Protein AF-A0A6A6LHP1-F1 (afdb_monomer_lite)

pLDDT: mean 74.89, std 12.39, range [42.84, 93.75]

Structure (mmCIF, N/CA/C/O backbone):
data_AF-A0A6A6LHP1-F1
#
_entry.id   AF-A0A6A6LHP1-F1
#
loop_
_atom_site.group_PDB
_atom_site.id
_atom_site.type_symbol
_atom_site.label_atom_id
_atom_site.label_alt_id
_atom_site.label_comp_id
_atom_site.label_asym_id
_atom_site.label_entity_id
_atom_site.label_seq_id
_atom_site.pdbx_PDB_ins_code
_atom_site.Cartn_x
_atom_site.Cartn_y
_atom_site.Cartn_z
_atom_site.occupancy
_atom_site.B_iso_or_equiv
_atom_site.auth_seq_id
_atom_site.auth_comp_id
_atom_site.auth_asym_id
_atom_site.auth_atom_id
_atom_site.pdbx_PDB_model_num
ATOM 1 N N . MET A 1 1 ? 12.027 -11.773 -17.822 1.00 55.47 1 MET A N 1
ATOM 2 C CA . MET A 1 1 ? 12.102 -13.147 -17.285 1.00 55.47 1 MET A CA 1
ATOM 3 C C . MET A 1 1 ? 10.756 -13.842 -17.376 1.00 55.47 1 MET A C 1
ATOM 5 O O . MET A 1 1 ? 10.732 -14.960 -17.857 1.00 55.47 1 MET A O 1
ATOM 9 N N . HIS A 1 2 ? 9.660 -13.185 -16.999 1.00 53.97 2 HIS A N 1
ATOM 10 C CA . HIS A 1 2 ? 8.313 -13.756 -17.100 1.00 53.97 2 HIS A CA 1
ATOM 11 C C . HIS A 1 2 ? 7.775 -13.706 -18.535 1.00 53.97 2 HIS A C 1
ATOM 13 O O . HIS A 1 2 ? 8.022 -12.725 -19.242 1.00 53.97 2 HIS A O 1
ATOM 19 N N . ASP A 1 3 ? 7.129 -14.795 -18.954 1.00 60.31 3 ASP A N 1
ATOM 20 C CA . ASP A 1 3 ? 6.279 -14.948 -20.145 1.00 60.31 3 ASP A CA 1
ATOM 21 C C . ASP A 1 3 ? 6.818 -14.408 -21.475 1.00 60.31 3 ASP A C 1
ATOM 23 O O . ASP A 1 3 ? 6.059 -14.124 -22.400 1.00 60.31 3 ASP A O 1
ATOM 27 N N . ARG A 1 4 ? 8.144 -14.286 -21.626 1.00 64.44 4 ARG A N 1
ATOM 28 C CA . ARG A 1 4 ? 8.739 -13.946 -22.921 1.00 64.44 4 ARG A CA 1
ATOM 29 C C . ARG A 1 4 ? 8.687 -15.182 -23.819 1.00 64.44 4 ARG A C 1
ATOM 31 O O . ARG A 1 4 ? 9.423 -16.134 -23.546 1.00 64.44 4 ARG A O 1
ATOM 38 N N . PRO A 1 5 ? 7.886 -15.184 -24.904 1.00 72.31 5 PRO A N 1
ATOM 39 C CA . PRO A 1 5 ? 7.942 -16.272 -25.865 1.00 72.31 5 PRO A CA 1
ATOM 40 C C . PRO A 1 5 ? 9.361 -16.346 -26.424 1.00 72.31 5 PRO A C 1
ATOM 42 O O . PRO A 1 5 ? 9.956 -15.317 -26.762 1.00 72.31 5 PRO A O 1
ATOM 45 N N . ARG A 1 6 ? 9.914 -17.560 -26.510 1.00 70.88 6 ARG A N 1
ATOM 46 C CA . ARG A 1 6 ? 11.226 -17.784 -27.124 1.00 70.88 6 ARG A CA 1
ATOM 47 C C . ARG A 1 6 ? 11.143 -17.381 -28.599 1.00 70.88 6 ARG A C 1
ATOM 49 O O . ARG A 1 6 ? 10.595 -18.113 -29.414 1.00 70.88 6 ARG A O 1
ATOM 56 N N . LYS A 1 7 ? 11.648 -16.189 -28.921 1.00 70.44 7 LYS A N 1
ATOM 57 C CA . LYS A 1 7 ? 11.780 -15.658 -30.283 1.00 70.44 7 LYS A CA 1
ATOM 58 C C . LYS A 1 7 ? 13.259 -15.639 -30.655 1.00 70.44 7 LYS A C 1
ATOM 60 O O . LYS A 1 7 ? 14.088 -15.311 -29.808 1.00 70.44 7 LYS A O 1
ATOM 65 N N . ALA A 1 8 ? 13.576 -15.985 -31.904 1.00 72.19 8 ALA A N 1
ATOM 66 C CA . ALA A 1 8 ? 14.932 -15.848 -32.425 1.00 72.19 8 ALA A CA 1
ATOM 67 C C . ALA A 1 8 ? 15.364 -14.369 -32.336 1.00 72.19 8 ALA A C 1
ATOM 69 O O . ALA A 1 8 ? 14.563 -13.497 -32.699 1.00 72.19 8 ALA A O 1
ATOM 70 N N . PRO A 1 9 ? 16.573 -14.068 -31.835 1.00 61.44 9 PRO A N 1
ATOM 71 C CA . PRO A 1 9 ? 17.040 -12.694 -31.741 1.00 61.44 9 PRO A CA 1
ATOM 72 C C . PRO A 1 9 ? 17.119 -12.051 -33.127 1.00 61.44 9 PRO A C 1
ATOM 74 O O . PRO A 1 9 ? 17.645 -12.640 -34.072 1.00 61.44 9 PRO A O 1
ATOM 77 N N . LYS A 1 10 ? 16.590 -10.834 -33.266 1.00 72.75 10 LYS A N 1
ATOM 78 C CA . LYS A 1 10 ? 16.831 -10.015 -34.456 1.00 72.75 10 LYS A CA 1
ATOM 79 C C . LYS A 1 10 ? 18.186 -9.329 -34.277 1.00 72.75 10 LYS A C 1
ATOM 81 O O . LYS A 1 10 ? 18.388 -8.664 -33.265 1.00 72.75 10 LYS A O 1
ATOM 86 N N . LEU A 1 11 ? 19.072 -9.427 -35.270 1.00 66.75 11 LEU A N 1
ATOM 87 C CA . LEU A 1 11 ? 20.433 -8.852 -35.246 1.00 66.75 11 LEU A CA 1
ATOM 88 C C . LEU A 1 11 ? 20.479 -7.365 -34.822 1.00 66.75 11 LEU A C 1
ATOM 90 O O . LEU A 1 11 ? 21.419 -6.938 -34.157 1.00 66.75 11 LEU A O 1
ATOM 94 N N . GLY A 1 12 ? 19.453 -6.575 -35.160 1.00 67.81 12 GLY A N 1
ATOM 95 C CA . GLY A 1 12 ? 19.358 -5.165 -34.757 1.00 67.81 12 GLY A CA 1
ATOM 96 C C . GLY A 1 12 ? 19.029 -4.937 -33.274 1.00 67.81 12 GLY A C 1
ATOM 97 O O . GLY A 1 12 ? 19.524 -3.980 -32.679 1.00 67.81 12 GLY A O 1
ATOM 98 N N . ASP A 1 13 ? 18.246 -5.825 -32.655 1.00 65.75 13 ASP A N 1
ATOM 99 C CA . ASP A 1 13 ? 17.841 -5.705 -31.246 1.00 65.75 13 ASP A CA 1
ATOM 100 C C . ASP A 1 13 ? 19.000 -6.079 -30.303 1.00 65.75 13 ASP A C 1
ATOM 102 O O . ASP A 1 13 ? 19.166 -5.483 -29.236 1.00 65.75 13 ASP A O 1
ATOM 106 N N . GLU A 1 14 ? 19.848 -7.026 -30.719 1.00 71.75 14 GLU A N 1
ATOM 107 C CA . GLU A 1 14 ? 21.055 -7.417 -29.981 1.00 71.75 14 GLU A CA 1
ATOM 108 C C . GLU A 1 14 ? 22.098 -6.298 -29.956 1.00 71.75 14 GLU A C 1
ATOM 110 O O . GLU A 1 14 ? 22.637 -5.985 -28.893 1.00 71.75 14 GLU A O 1
ATOM 115 N N . ALA A 1 15 ? 22.331 -5.638 -31.094 1.00 77.75 15 ALA A N 1
ATOM 116 C CA . ALA A 1 15 ? 23.257 -4.512 -31.186 1.00 77.75 15 ALA A CA 1
ATOM 117 C C . ALA A 1 15 ? 22.803 -3.318 -30.325 1.00 77.75 15 ALA A C 1
ATOM 119 O O . ALA A 1 15 ? 23.606 -2.730 -29.597 1.00 77.75 15 ALA A O 1
ATOM 120 N N . ALA A 1 16 ? 21.504 -2.994 -30.339 1.00 75.50 16 ALA A N 1
ATOM 121 C CA . ALA A 1 16 ? 20.939 -1.937 -29.500 1.00 75.50 16 ALA A CA 1
ATOM 122 C C . ALA A 1 16 ? 21.026 -2.274 -27.998 1.00 75.50 16 ALA A C 1
ATOM 124 O O . ALA A 1 16 ? 21.381 -1.417 -27.182 1.00 75.50 16 ALA A O 1
ATOM 125 N N . SER A 1 17 ? 20.757 -3.530 -27.621 1.00 72.88 17 SER A N 1
ATOM 126 C CA . SER A 1 17 ? 20.886 -3.994 -26.235 1.00 72.88 17 SER A CA 1
ATOM 127 C C . SER A 1 17 ? 22.344 -4.003 -25.759 1.00 72.88 17 SER A C 1
ATOM 129 O O . SER A 1 17 ? 22.614 -3.638 -24.613 1.00 72.88 17 SER A O 1
ATOM 131 N N . ALA A 1 18 ? 23.290 -4.378 -26.624 1.00 81.56 18 ALA A N 1
ATOM 132 C CA . ALA A 1 18 ? 24.719 -4.368 -26.323 1.00 81.56 18 ALA A CA 1
ATOM 133 C C . ALA A 1 18 ? 25.244 -2.939 -26.109 1.00 81.56 18 ALA A C 1
ATOM 135 O O . ALA A 1 18 ? 25.864 -2.667 -25.080 1.00 81.56 18 ALA A O 1
ATOM 136 N N . ALA A 1 19 ? 24.900 -2.006 -27.004 1.00 82.50 19 ALA A N 1
ATOM 137 C CA . ALA A 1 19 ? 25.270 -0.596 -26.876 1.00 82.50 19 ALA A CA 1
ATOM 138 C C . ALA A 1 19 ? 24.683 0.048 -25.606 1.00 82.50 19 ALA A C 1
ATOM 140 O O . ALA A 1 19 ? 25.327 0.868 -24.946 1.00 82.50 19 ALA A O 1
ATOM 141 N N . LYS A 1 20 ? 23.461 -0.340 -25.218 1.00 76.81 20 LYS A N 1
ATOM 142 C CA . LYS A 1 20 ? 22.854 0.088 -23.952 1.00 76.81 20 LYS A CA 1
ATOM 143 C C . LYS A 1 20 ? 23.606 -0.476 -22.740 1.00 76.81 20 LYS A C 1
ATOM 145 O O . LYS A 1 20 ? 23.892 0.270 -21.805 1.00 76.81 20 LYS A O 1
ATOM 150 N N . ALA A 1 21 ? 23.933 -1.768 -22.748 1.00 80.62 21 ALA A N 1
ATOM 151 C CA . ALA A 1 21 ? 24.658 -2.416 -21.655 1.00 80.62 21 ALA A CA 1
ATOM 152 C C . ALA A 1 21 ? 26.066 -1.830 -21.459 1.00 80.62 21 ALA A C 1
ATOM 154 O O . ALA A 1 21 ? 26.524 -1.692 -20.325 1.00 80.62 21 ALA A O 1
ATOM 155 N N . GLU A 1 22 ? 26.734 -1.452 -22.548 1.00 85.56 22 GLU A N 1
ATOM 156 C CA . GLU A 1 22 ? 28.044 -0.802 -22.522 1.00 85.56 22 GLU A CA 1
ATOM 157 C C . GLU A 1 22 ? 27.984 0.584 -21.868 1.00 85.56 22 GLU A C 1
ATOM 159 O O . GLU A 1 22 ? 28.733 0.857 -20.927 1.00 85.56 22 GLU A O 1
ATOM 164 N N . LYS A 1 23 ? 27.015 1.420 -22.267 1.00 82.62 23 LYS A N 1
ATOM 165 C CA . LYS A 1 23 ? 26.768 2.721 -21.622 1.00 82.62 23 LYS A CA 1
ATOM 166 C C . LYS A 1 23 ? 26.462 2.578 -20.131 1.00 82.62 23 LYS A C 1
ATOM 168 O O . LYS A 1 23 ? 26.931 3.381 -19.329 1.00 82.62 23 LYS A O 1
ATOM 173 N N . LEU A 1 24 ? 25.702 1.550 -19.746 1.00 79.88 24 LEU A N 1
ATOM 174 C CA . LEU A 1 24 ? 25.363 1.309 -18.345 1.00 79.88 24 LEU A CA 1
ATOM 175 C C . LEU A 1 24 ? 26.599 0.919 -17.523 1.00 79.88 24 LEU A C 1
ATOM 177 O O . LEU A 1 24 ? 26.830 1.488 -16.456 1.00 79.88 24 LEU A O 1
ATOM 181 N N . ARG A 1 25 ? 27.430 0.011 -18.054 1.00 85.56 25 ARG A N 1
ATOM 182 C CA . ARG A 1 25 ? 28.685 -0.419 -17.417 1.00 85.56 25 ARG A CA 1
ATOM 183 C C . ARG A 1 25 ? 29.689 0.716 -17.244 1.00 85.56 25 ARG A C 1
ATOM 185 O O . ARG A 1 25 ? 30.433 0.693 -16.270 1.00 85.56 25 ARG A O 1
ATOM 192 N N . ALA A 1 26 ? 29.700 1.704 -18.138 1.00 85.44 26 ALA A N 1
ATOM 193 C CA . ALA A 1 26 ? 30.581 2.863 -18.012 1.00 85.44 26 ALA A CA 1
ATOM 194 C C . ALA A 1 26 ? 30.219 3.762 -16.811 1.00 85.44 26 ALA A C 1
ATOM 196 O O . ALA A 1 26 ? 31.105 4.332 -16.181 1.00 85.44 26 ALA A O 1
ATOM 197 N N . LEU A 1 27 ? 28.931 3.871 -16.467 1.00 83.62 27 LEU A N 1
ATOM 198 C CA . LEU A 1 27 ? 28.441 4.804 -15.441 1.00 83.62 27 LEU A CA 1
ATOM 199 C C . LEU A 1 27 ? 28.263 4.159 -14.054 1.00 83.62 27 LEU A C 1
ATOM 201 O O . LEU A 1 27 ? 28.382 4.831 -13.028 1.00 83.62 27 LEU A O 1
ATOM 205 N N . GLN A 1 28 ? 27.996 2.851 -14.002 1.00 84.44 28 GLN A N 1
ATOM 206 C CA . GLN A 1 28 ? 27.711 2.110 -12.765 1.00 84.44 28 GLN A CA 1
ATOM 207 C C . GLN A 1 28 ? 28.830 2.172 -11.702 1.00 84.44 28 GLN A C 1
ATOM 209 O O . GLN A 1 28 ? 28.510 2.376 -10.529 1.00 84.44 28 GLN A O 1
ATOM 214 N N . PRO A 1 29 ? 30.128 2.042 -12.053 1.00 88.00 29 PRO A N 1
ATOM 215 C CA . PRO A 1 29 ? 31.215 2.096 -11.074 1.00 88.00 29 PRO A CA 1
ATOM 216 C C . PRO A 1 29 ? 31.292 3.445 -10.356 1.00 88.00 29 PRO A C 1
ATOM 218 O O . PRO A 1 29 ? 31.513 3.498 -9.146 1.00 88.00 29 PRO A O 1
ATOM 221 N N . GLN A 1 30 ? 31.057 4.534 -11.091 1.00 83.69 30 GLN A N 1
ATOM 222 C CA . GLN A 1 30 ? 31.118 5.889 -10.554 1.00 83.69 30 GLN A CA 1
ATOM 223 C C . GLN A 1 30 ? 29.942 6.167 -9.609 1.00 83.69 30 GLN A C 1
ATOM 225 O O . GLN A 1 30 ? 30.137 6.729 -8.534 1.00 83.69 30 GLN A O 1
ATOM 230 N N . LEU A 1 31 ? 28.742 5.676 -9.940 1.00 82.00 31 LEU A N 1
ATOM 231 C CA . LEU A 1 31 ? 27.581 5.718 -9.046 1.00 82.00 31 LEU A CA 1
ATOM 232 C C . LEU A 1 31 ? 27.844 4.963 -7.731 1.00 82.00 31 LEU A C 1
ATOM 234 O O . LEU A 1 31 ? 27.585 5.485 -6.647 1.00 82.00 31 LEU A O 1
ATOM 238 N N . LEU A 1 32 ? 28.367 3.736 -7.823 1.00 83.38 32 LEU A N 1
ATOM 239 C CA . LEU A 1 32 ? 28.646 2.895 -6.656 1.00 83.38 32 LEU A CA 1
ATOM 240 C C . LEU A 1 32 ? 29.710 3.519 -5.748 1.00 83.38 32 LEU A C 1
ATOM 242 O O . LEU A 1 32 ? 29.569 3.482 -4.525 1.00 83.38 32 LEU A O 1
ATOM 246 N N . SER A 1 33 ? 30.743 4.127 -6.337 1.00 85.31 33 SER A N 1
ATOM 247 C CA . SER A 1 33 ? 31.754 4.884 -5.598 1.00 85.31 33 SER A CA 1
ATOM 248 C C . SER A 1 33 ? 31.134 6.088 -4.880 1.00 85.31 33 SER A C 1
ATOM 250 O O . SER A 1 33 ? 31.282 6.207 -3.664 1.00 85.31 33 SER A O 1
ATOM 252 N N . ASN A 1 34 ? 30.349 6.911 -5.584 1.00 84.75 34 ASN A N 1
ATOM 253 C CA . ASN A 1 34 ? 29.677 8.072 -4.994 1.00 84.75 34 ASN A CA 1
ATOM 254 C C . ASN A 1 34 ? 28.768 7.673 -3.823 1.00 84.75 34 ASN A C 1
ATOM 256 O O . ASN A 1 34 ? 28.822 8.296 -2.766 1.00 84.75 34 ASN A O 1
ATOM 260 N N . HIS A 1 35 ? 27.987 6.599 -3.970 1.00 78.31 35 HIS A N 1
ATOM 261 C CA . HIS A 1 35 ? 27.125 6.098 -2.898 1.00 78.31 35 HIS A CA 1
ATOM 262 C C . HIS A 1 35 ? 27.935 5.582 -1.701 1.00 78.31 35 HIS A C 1
ATOM 264 O O . HIS A 1 35 ? 27.604 5.877 -0.554 1.00 78.31 35 HIS A O 1
ATOM 270 N N . ARG A 1 36 ? 29.020 4.834 -1.946 1.00 83.69 36 ARG A N 1
ATOM 271 C CA . ARG A 1 36 ? 29.898 4.309 -0.887 1.00 83.69 36 ARG A CA 1
ATOM 272 C C . ARG A 1 36 ? 30.549 5.422 -0.066 1.00 83.69 36 ARG A C 1
ATOM 274 O O . ARG A 1 36 ? 30.765 5.243 1.128 1.00 83.69 36 ARG A O 1
ATOM 281 N N . HIS A 1 37 ? 30.839 6.552 -0.700 1.00 86.50 37 HIS A N 1
ATOM 282 C CA . HIS A 1 37 ? 31.445 7.717 -0.061 1.00 86.50 37 HIS A CA 1
ATOM 283 C C . HIS A 1 37 ? 30.428 8.797 0.339 1.00 86.50 37 HIS A C 1
ATOM 285 O O . HIS A 1 37 ? 30.835 9.848 0.824 1.00 86.50 37 HIS A O 1
ATOM 291 N N . ILE A 1 38 ? 29.121 8.536 0.184 1.00 82.06 38 ILE A N 1
ATOM 292 C CA . ILE A 1 38 ? 28.033 9.455 0.566 1.00 82.06 38 ILE A CA 1
ATOM 293 C C . ILE A 1 38 ? 28.198 10.828 -0.129 1.00 82.06 38 ILE A C 1
ATOM 295 O O . ILE A 1 38 ? 27.979 11.892 0.448 1.00 82.06 38 ILE A O 1
ATOM 299 N N . ILE A 1 39 ? 28.620 10.813 -1.397 1.00 81.56 39 ILE A N 1
ATOM 300 C CA . ILE A 1 39 ? 28.858 12.013 -2.205 1.00 81.56 39 ILE A CA 1
ATOM 301 C C . ILE A 1 39 ? 27.575 12.353 -2.965 1.00 81.56 39 ILE A C 1
ATOM 303 O O . ILE A 1 39 ? 27.239 11.713 -3.962 1.00 81.56 39 ILE A O 1
ATOM 307 N N . TYR A 1 40 ? 26.873 13.388 -2.501 1.00 79.44 40 TYR A N 1
ATOM 308 C CA . TYR A 1 40 ? 25.626 13.890 -3.092 1.00 79.44 40 TYR A CA 1
ATOM 309 C C . TYR A 1 40 ? 25.791 15.307 -3.662 1.00 79.44 40 TYR A C 1
ATOM 311 O O . TYR A 1 40 ? 25.032 16.217 -3.331 1.00 79.44 40 TYR A O 1
ATOM 319 N N . THR A 1 41 ? 26.811 15.515 -4.497 1.00 85.75 41 THR A N 1
ATOM 320 C CA . THR A 1 41 ? 26.991 16.777 -5.233 1.00 85.75 41 THR A CA 1
ATOM 321 C C . THR A 1 41 ? 26.077 16.838 -6.460 1.00 85.75 41 THR A C 1
ATOM 323 O O . THR A 1 41 ? 25.487 15.832 -6.866 1.00 85.75 41 THR A O 1
ATOM 326 N N . LYS A 1 42 ? 25.963 18.017 -7.080 1.00 77.69 42 LYS A N 1
ATOM 327 C CA . LYS A 1 42 ? 25.140 18.219 -8.282 1.00 77.69 42 LYS A CA 1
ATOM 328 C C . LYS A 1 42 ? 25.537 17.257 -9.410 1.00 77.69 42 LYS A C 1
ATOM 330 O O . LYS A 1 42 ? 24.673 16.674 -10.056 1.00 77.69 42 LYS A O 1
ATOM 335 N N . GLU A 1 43 ? 26.832 17.012 -9.571 1.00 81.06 43 GLU A N 1
ATOM 336 C CA . GLU A 1 43 ? 27.402 16.117 -10.580 1.00 81.06 43 GLU A CA 1
ATOM 337 C C . GLU A 1 43 ? 27.069 14.644 -10.291 1.00 81.06 43 GLU A C 1
ATOM 339 O O . GLU A 1 43 ? 26.796 13.872 -11.210 1.00 81.06 43 GLU A O 1
ATOM 344 N N . ALA A 1 44 ? 27.042 14.244 -9.012 1.00 75.94 44 ALA A N 1
ATOM 345 C CA . ALA A 1 44 ? 26.657 12.893 -8.599 1.00 75.94 44 ALA A CA 1
ATOM 346 C C . ALA A 1 44 ? 25.158 12.624 -8.829 1.00 75.94 44 ALA A C 1
ATOM 348 O O . ALA A 1 44 ? 24.768 11.525 -9.243 1.00 75.94 44 ALA A O 1
ATOM 349 N N . VAL A 1 45 ? 24.318 13.640 -8.614 1.00 72.56 45 VAL A N 1
ATOM 350 C CA . VAL A 1 45 ? 22.884 13.584 -8.928 1.00 72.56 45 VAL A CA 1
ATOM 351 C C . VAL A 1 45 ? 22.665 13.535 -10.443 1.00 72.56 45 VAL A C 1
ATOM 353 O O . VAL A 1 45 ? 21.910 12.685 -10.905 1.00 72.56 45 VAL A O 1
ATOM 356 N N . GLU A 1 46 ? 23.375 14.348 -11.231 1.00 75.12 46 GLU A N 1
ATOM 357 C CA . GLU A 1 46 ? 23.308 14.323 -12.704 1.00 75.12 46 GLU A CA 1
ATOM 358 C C . GLU A 1 46 ? 23.801 12.998 -13.314 1.00 75.12 46 GLU A C 1
ATOM 360 O O . GLU A 1 46 ? 23.279 12.525 -14.324 1.00 75.12 46 GLU A O 1
ATOM 365 N N . LEU A 1 47 ? 24.801 12.352 -12.706 1.00 75.25 47 LEU A N 1
ATOM 366 C CA . LEU A 1 47 ? 25.218 10.998 -13.086 1.00 75.25 47 LEU A CA 1
ATOM 367 C C . LEU A 1 47 ? 24.109 9.975 -12.832 1.00 75.25 47 LEU A C 1
ATOM 369 O O . LEU A 1 47 ? 23.863 9.104 -13.669 1.00 75.25 47 LEU A O 1
ATOM 373 N N . SER A 1 48 ? 23.418 10.106 -11.699 1.00 68.94 48 SER A N 1
ATOM 374 C CA . SER A 1 48 ? 22.273 9.261 -11.365 1.00 68.94 48 SER A CA 1
ATOM 375 C C . SER A 1 48 ? 21.141 9.469 -12.374 1.00 68.94 48 SER A C 1
ATOM 377 O O . SER A 1 48 ? 20.619 8.488 -12.892 1.00 68.94 48 SER A O 1
ATOM 379 N N . THR A 1 49 ? 20.813 10.712 -12.747 1.00 66.00 49 THR A N 1
ATOM 380 C CA . THR A 1 49 ? 19.777 10.993 -13.760 1.00 66.00 49 THR A CA 1
ATOM 381 C C . THR A 1 49 ? 20.143 10.456 -15.142 1.00 66.00 49 THR A C 1
ATOM 383 O O . THR A 1 49 ? 19.301 9.833 -15.779 1.00 66.00 49 THR A O 1
ATOM 386 N N . LYS A 1 50 ? 21.402 10.576 -15.580 1.00 72.88 50 LYS A N 1
ATOM 387 C CA . LYS A 1 50 ? 21.866 9.981 -16.851 1.00 72.88 50 LYS A CA 1
ATOM 388 C C . LYS A 1 50 ? 21.737 8.454 -16.864 1.00 72.88 50 LYS A C 1
ATOM 390 O O . LYS A 1 50 ? 21.349 7.869 -17.873 1.00 72.88 50 LYS A O 1
ATOM 395 N N . LEU A 1 51 ? 22.035 7.793 -15.744 1.00 69.19 51 LEU A N 1
ATOM 396 C CA . LEU A 1 51 ? 21.898 6.338 -15.610 1.00 69.19 51 LEU A CA 1
ATOM 397 C C . LEU A 1 51 ? 20.419 5.910 -15.641 1.00 69.19 51 LEU A C 1
ATOM 399 O O . LEU A 1 51 ? 20.076 4.898 -16.259 1.00 69.19 51 LEU A O 1
ATOM 403 N N . LEU A 1 52 ? 19.544 6.719 -15.039 1.00 62.72 52 LEU A N 1
ATOM 404 C CA . LEU A 1 52 ? 18.089 6.556 -15.072 1.00 62.72 52 LEU A CA 1
ATOM 405 C C . LEU A 1 52 ? 17.505 6.768 -16.480 1.00 62.72 52 LEU A C 1
ATOM 407 O O . LEU A 1 52 ? 16.607 6.038 -16.876 1.00 62.72 52 LEU A O 1
ATOM 411 N N . GLU A 1 53 ? 18.032 7.702 -17.272 1.00 64.00 53 GLU A N 1
ATOM 412 C CA . GLU A 1 53 ? 17.595 7.933 -18.660 1.00 64.00 53 GLU A CA 1
ATOM 413 C C . GLU A 1 53 ? 17.958 6.772 -19.599 1.00 64.00 53 GLU A C 1
ATOM 415 O O . GLU A 1 53 ? 17.166 6.391 -20.462 1.00 64.00 53 GLU A O 1
ATOM 420 N N . ILE A 1 54 ? 19.141 6.173 -19.414 1.00 66.94 54 ILE A N 1
ATOM 421 C CA . ILE A 1 54 ? 19.607 5.020 -20.204 1.00 66.94 54 ILE A CA 1
ATOM 422 C C . ILE A 1 54 ? 18.764 3.774 -19.894 1.00 66.94 54 ILE A C 1
ATOM 424 O O . ILE A 1 54 ? 18.473 2.964 -20.781 1.00 66.94 54 ILE A O 1
ATOM 428 N N . ASN A 1 55 ? 18.320 3.621 -18.646 1.00 58.91 55 ASN A N 1
ATOM 429 C CA . ASN A 1 55 ? 17.352 2.606 -18.262 1.00 58.91 55 ASN A CA 1
ATOM 430 C C . ASN A 1 55 ? 15.930 3.163 -18.327 1.00 58.91 55 ASN A C 1
ATOM 432 O O . ASN A 1 55 ? 15.376 3.569 -17.320 1.00 58.91 55 ASN A O 1
ATOM 436 N N . HIS A 1 56 ? 15.282 3.074 -19.494 1.00 50.75 56 HIS A N 1
ATOM 437 C CA . HIS A 1 56 ? 13.863 3.441 -19.665 1.00 50.75 56 HIS A CA 1
ATOM 438 C C . HIS A 1 56 ? 12.894 2.825 -18.625 1.00 50.75 56 HIS A C 1
ATOM 440 O O . HIS A 1 56 ? 11.812 3.379 -18.415 1.00 50.75 56 HIS A O 1
ATOM 446 N N . GLU A 1 57 ? 13.305 1.751 -17.937 1.00 42.84 57 GLU A N 1
ATOM 447 C CA . GLU A 1 57 ? 12.657 1.164 -16.749 1.00 42.84 57 GLU A CA 1
ATOM 448 C C . GLU A 1 57 ? 12.588 2.120 -15.539 1.00 42.84 57 GLU A C 1
ATOM 450 O O . GLU A 1 57 ? 11.938 1.806 -14.549 1.00 42.84 57 GLU A O 1
ATOM 455 N N . PHE A 1 58 ? 13.238 3.283 -15.614 1.00 46.97 58 PHE A N 1
ATOM 456 C CA . PHE A 1 58 ? 13.374 4.295 -14.565 1.00 46.97 58 PHE A CA 1
ATOM 457 C C . PHE A 1 58 ? 13.006 5.712 -15.052 1.00 46.97 58 PHE A C 1
ATOM 459 O O . PHE A 1 58 ? 13.471 6.730 -14.541 1.00 46.97 58 PHE A O 1
ATOM 466 N N . THR A 1 59 ? 12.106 5.767 -16.033 1.00 50.00 59 THR A N 1
ATOM 467 C CA . THR A 1 59 ? 11.262 6.930 -16.360 1.00 50.00 59 THR A CA 1
ATOM 468 C C . THR A 1 59 ? 10.486 7.421 -15.113 1.00 50.00 59 THR A C 1
ATOM 470 O O . THR A 1 59 ? 10.565 6.751 -14.077 1.00 50.00 59 THR A O 1
ATOM 473 N N . PRO A 1 60 ? 9.741 8.563 -15.136 1.00 59.78 60 PRO A N 1
ATOM 474 C CA . PRO A 1 60 ? 8.928 8.988 -13.987 1.00 59.78 60 PRO A CA 1
ATOM 475 C C . PRO A 1 60 ? 8.244 7.782 -13.363 1.00 59.78 60 PRO A C 1
ATOM 477 O O . PRO A 1 60 ? 7.757 6.946 -14.111 1.00 59.78 60 PRO A O 1
ATOM 480 N N . LEU A 1 61 ? 8.262 7.642 -12.038 1.00 59.41 61 LEU A N 1
ATOM 481 C CA . LEU A 1 61 ? 7.973 6.376 -11.345 1.00 59.41 61 LEU A CA 1
ATOM 482 C C . LEU A 1 61 ? 6.695 5.660 -11.831 1.00 59.41 61 LEU A C 1
ATOM 484 O O . LEU A 1 61 ? 6.598 4.441 -11.787 1.00 59.41 61 LEU A O 1
ATOM 488 N N . GLU A 1 62 ? 5.729 6.420 -12.341 1.00 61.59 62 GLU A N 1
ATOM 489 C CA . GLU A 1 62 ? 4.535 5.930 -13.035 1.00 61.59 62 GLU A CA 1
ATOM 490 C C . GLU A 1 62 ? 4.836 5.117 -14.307 1.00 61.59 62 GLU A C 1
ATOM 492 O O . GLU A 1 62 ? 4.254 4.060 -14.513 1.00 61.59 62 GLU A O 1
ATOM 497 N N . ASN A 1 63 ? 5.745 5.581 -15.160 1.00 60.38 63 ASN A N 1
ATOM 498 C CA . ASN A 1 63 ? 6.202 4.912 -16.375 1.00 60.38 63 ASN A CA 1
ATOM 499 C C . ASN A 1 63 ? 7.089 3.696 -16.068 1.00 60.38 63 ASN A C 1
ATOM 501 O O . ASN A 1 63 ? 6.947 2.671 -16.731 1.00 60.38 63 ASN A O 1
ATOM 505 N N . ALA A 1 64 ? 7.923 3.770 -15.024 1.00 58.81 64 ALA A N 1
ATOM 506 C CA . ALA A 1 64 ? 8.671 2.621 -14.507 1.00 58.81 64 ALA A CA 1
ATOM 507 C C . ALA A 1 64 ? 7.726 1.490 -14.060 1.00 58.81 64 ALA A C 1
ATOM 509 O O . ALA A 1 64 ? 7.885 0.335 -14.452 1.00 58.81 64 ALA A O 1
ATOM 510 N N . LEU A 1 65 ? 6.676 1.839 -13.309 1.00 63.28 65 LEU A N 1
ATOM 511 C CA . LEU A 1 65 ? 5.644 0.901 -12.862 1.00 63.28 65 LEU A CA 1
ATOM 512 C C . LEU A 1 65 ? 4.729 0.417 -13.998 1.00 63.28 65 LEU A C 1
ATOM 514 O O . LEU A 1 65 ? 4.246 -0.708 -13.947 1.00 63.28 65 LEU A O 1
ATOM 518 N N . ARG A 1 66 ? 4.517 1.215 -15.054 1.00 63.62 66 ARG A N 1
ATOM 519 C CA . ARG A 1 66 ? 3.836 0.750 -16.279 1.00 63.62 66 ARG A CA 1
ATOM 520 C C . ARG A 1 66 ? 4.647 -0.302 -17.035 1.00 63.62 66 ARG A C 1
ATOM 522 O O . ARG A 1 66 ? 4.053 -1.152 -17.685 1.00 63.62 66 ARG A O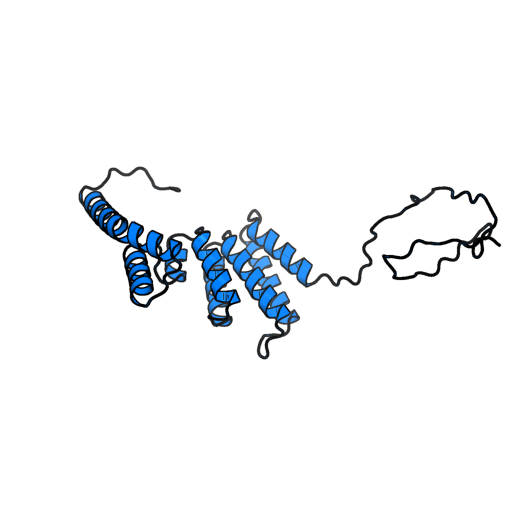 1
ATOM 529 N N . GLN A 1 67 ? 5.976 -0.229 -16.981 1.00 64.00 67 GLN A N 1
ATOM 530 C CA . GLN A 1 67 ? 6.857 -1.202 -17.632 1.00 64.00 67 GLN A CA 1
ATOM 531 C C . GLN A 1 67 ? 7.071 -2.454 -16.774 1.00 64.00 67 GLN A C 1
ATOM 533 O O . GLN A 1 67 ? 7.146 -3.556 -17.311 1.00 64.00 67 GLN A O 1
ATOM 538 N N . ASN A 1 68 ? 7.154 -2.293 -15.450 1.00 69.19 68 ASN A N 1
ATOM 539 C CA . ASN A 1 68 ? 7.261 -3.393 -14.497 1.00 69.19 68 ASN A CA 1
ATOM 540 C C . ASN A 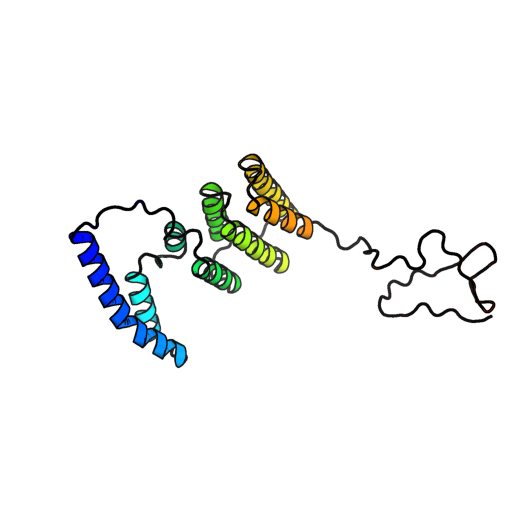1 68 ? 6.409 -3.120 -13.249 1.00 69.19 68 ASN A C 1
ATOM 542 O O . ASN A 1 68 ? 6.865 -2.528 -12.265 1.00 69.19 68 ASN A O 1
ATOM 546 N N . PHE A 1 69 ? 5.169 -3.603 -13.292 1.00 67.81 69 PHE A N 1
ATOM 547 C CA . PHE A 1 69 ? 4.162 -3.407 -12.249 1.00 67.81 69 PHE A CA 1
ATOM 548 C C . PHE A 1 69 ? 4.530 -4.067 -10.909 1.00 67.81 69 PHE A C 1
ATOM 550 O O . PHE A 1 69 ? 4.046 -3.628 -9.864 1.00 67.81 69 PHE A O 1
ATOM 557 N N . SER A 1 70 ? 5.441 -5.047 -10.921 1.00 70.38 70 SER A N 1
ATOM 558 C CA . SER A 1 70 ? 5.918 -5.787 -9.743 1.00 70.38 70 SER A CA 1
ATOM 559 C C . SER A 1 70 ? 7.282 -5.314 -9.224 1.00 70.38 70 SER A C 1
ATOM 561 O O . SER A 1 70 ? 7.908 -5.987 -8.404 1.00 70.38 70 SER A O 1
ATOM 563 N N . SER A 1 71 ? 7.792 -4.168 -9.691 1.00 79.75 71 SER A N 1
ATOM 564 C CA . SER A 1 71 ? 9.102 -3.669 -9.255 1.00 79.75 71 SER A CA 1
ATOM 565 C C . SER A 1 71 ? 9.087 -3.252 -7.782 1.00 79.75 71 SER A C 1
ATOM 567 O O . SER A 1 71 ? 8.642 -2.161 -7.417 1.00 79.75 71 SER A O 1
ATOM 569 N N . TYR A 1 72 ? 9.631 -4.114 -6.921 1.00 77.25 72 TYR A N 1
ATOM 570 C CA . TYR A 1 72 ? 9.695 -3.869 -5.481 1.00 77.25 72 TYR A CA 1
ATOM 571 C C . TYR A 1 72 ? 10.435 -2.568 -5.139 1.00 77.25 72 TYR A C 1
ATOM 573 O O . TYR A 1 72 ? 9.960 -1.774 -4.327 1.00 77.25 72 TYR A O 1
ATOM 581 N N . GLY A 1 73 ? 11.574 -2.313 -5.793 1.00 73.12 73 GLY A N 1
ATOM 582 C CA . GLY A 1 73 ? 12.372 -1.103 -5.575 1.00 73.12 73 GLY A CA 1
ATOM 583 C C . GLY A 1 73 ? 11.616 0.177 -5.941 1.00 73.12 73 GLY A C 1
ATOM 584 O O . GLY A 1 73 ? 11.653 1.147 -5.182 1.00 73.12 73 GLY A O 1
ATOM 585 N N . ALA A 1 74 ? 10.865 0.158 -7.048 1.00 76.12 74 ALA A N 1
ATOM 586 C CA . ALA A 1 74 ? 10.047 1.292 -7.471 1.00 76.12 74 ALA A CA 1
ATOM 587 C C . ALA A 1 74 ? 8.939 1.596 -6.449 1.00 76.12 74 ALA A C 1
ATOM 589 O O . ALA A 1 74 ? 8.792 2.737 -6.005 1.00 76.12 74 ALA A O 1
ATOM 590 N N . TRP A 1 75 ? 8.208 0.572 -6.003 1.00 81.12 75 TRP A N 1
ATOM 591 C CA . TRP A 1 75 ? 7.168 0.725 -4.983 1.00 81.12 75 TRP A CA 1
ATOM 592 C C . TRP A 1 75 ? 7.720 1.154 -3.621 1.00 81.12 75 TRP A C 1
ATOM 594 O O . TRP A 1 75 ? 7.107 1.967 -2.927 1.00 81.12 75 TRP A O 1
ATOM 604 N N . HIS A 1 76 ? 8.891 0.650 -3.231 1.00 79.62 76 HIS A N 1
ATOM 605 C CA . HIS A 1 76 ? 9.550 1.060 -1.995 1.00 79.62 76 HIS A CA 1
ATOM 606 C C . HIS A 1 76 ? 9.965 2.534 -2.041 1.00 79.62 76 HIS A C 1
ATOM 608 O O . HIS A 1 76 ? 9.645 3.296 -1.127 1.00 79.62 76 HIS A O 1
ATOM 614 N N . HIS A 1 77 ? 10.609 2.959 -3.131 1.00 75.06 77 HIS A N 1
ATOM 615 C CA . HIS A 1 77 ? 10.962 4.359 -3.339 1.00 75.06 77 HIS A CA 1
ATOM 616 C C . HIS A 1 77 ? 9.714 5.253 -3.347 1.00 75.06 77 HIS A C 1
ATOM 618 O O . HIS A 1 77 ? 9.718 6.307 -2.717 1.00 75.06 77 HIS A O 1
ATOM 624 N N . ARG A 1 78 ? 8.605 4.803 -3.954 1.00 79.75 78 ARG A N 1
ATOM 625 C CA . ARG A 1 78 ? 7.322 5.524 -3.923 1.00 79.75 78 ARG A CA 1
ATOM 626 C C . ARG A 1 78 ? 6.839 5.780 -2.501 1.00 79.75 78 ARG A C 1
ATOM 628 O O . ARG A 1 78 ? 6.586 6.924 -2.133 1.00 79.75 78 ARG A O 1
ATOM 635 N N . LYS A 1 79 ? 6.767 4.726 -1.682 1.00 82.00 79 LYS A N 1
ATOM 636 C CA . LYS A 1 79 ? 6.370 4.830 -0.269 1.00 82.00 79 LYS A CA 1
ATOM 637 C C . LYS A 1 79 ? 7.289 5.771 0.511 1.00 82.00 79 LYS A C 1
ATOM 639 O O . LYS A 1 79 ? 6.807 6.554 1.328 1.00 82.00 79 LYS A O 1
ATOM 644 N N . TRP A 1 80 ? 8.592 5.740 0.229 1.00 80.50 80 TRP A N 1
ATOM 645 C CA . TRP A 1 80 ? 9.551 6.667 0.823 1.00 80.50 80 TRP A CA 1
ATOM 646 C C . TRP A 1 80 ? 9.268 8.122 0.424 1.00 80.50 80 TRP A C 1
ATOM 648 O O . TRP A 1 80 ? 9.131 8.962 1.311 1.00 80.50 80 TRP A O 1
ATOM 658 N N . VAL A 1 81 ? 9.076 8.423 -0.864 1.00 75.12 81 VAL A N 1
ATOM 659 C CA . VAL A 1 81 ? 8.714 9.773 -1.342 1.00 75.12 81 VAL A CA 1
ATOM 660 C C . VAL A 1 81 ? 7.415 10.267 -0.688 1.00 75.12 81 VAL A C 1
ATOM 662 O O . VAL A 1 81 ? 7.356 11.403 -0.214 1.00 75.12 81 VAL A O 1
ATOM 665 N N . LEU A 1 82 ? 6.398 9.403 -0.587 1.00 75.25 82 LEU A N 1
ATOM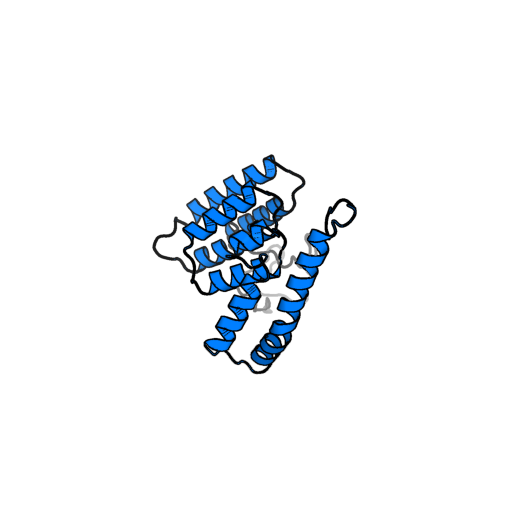 666 C CA . LEU A 1 82 ? 5.130 9.718 0.082 1.00 75.25 82 LEU A CA 1
ATOM 667 C C . LEU A 1 82 ? 5.324 10.037 1.568 1.00 75.25 82 LEU A C 1
ATOM 669 O O . LEU A 1 82 ? 4.735 10.989 2.076 1.00 75.25 82 LEU A O 1
ATOM 673 N N . SER A 1 83 ? 6.196 9.299 2.263 1.00 76.06 83 SER A N 1
ATOM 674 C CA . SER A 1 83 ? 6.510 9.564 3.675 1.00 76.06 83 SER A CA 1
ATOM 675 C C . SER A 1 83 ? 7.156 10.935 3.902 1.00 76.06 83 SER A C 1
ATOM 677 O O . SER A 1 83 ? 6.967 11.534 4.962 1.00 76.06 83 SER A O 1
ATOM 679 N N . LYS A 1 84 ? 7.876 11.454 2.898 1.00 74.56 84 LYS A N 1
ATOM 680 C CA . LYS A 1 84 ? 8.503 12.781 2.927 1.00 74.56 84 LYS A CA 1
ATOM 681 C C . LYS A 1 84 ? 7.544 13.918 2.570 1.00 74.56 84 LYS A C 1
ATOM 683 O O . LYS A 1 84 ? 7.887 15.072 2.790 1.00 74.56 84 LYS A O 1
ATOM 688 N N . GLY A 1 85 ? 6.347 13.612 2.061 1.00 70.38 85 GLY A N 1
ATOM 689 C CA . GLY A 1 85 ? 5.338 14.616 1.711 1.00 70.38 85 GLY A CA 1
ATOM 690 C C . GLY A 1 85 ? 5.609 15.353 0.396 1.00 70.38 85 GLY A C 1
ATOM 691 O O . GLY A 1 85 ? 5.027 16.403 0.155 1.00 70.38 85 GLY A O 1
ATOM 692 N N . PHE A 1 86 ? 6.462 14.812 -0.477 1.00 67.56 86 PHE A N 1
ATOM 693 C CA . PHE A 1 86 ? 6.817 15.447 -1.754 1.00 67.56 86 PHE A CA 1
ATOM 694 C C . PHE A 1 86 ? 5.776 15.249 -2.873 1.00 67.56 86 PHE A C 1
ATOM 696 O O . PHE A 1 86 ? 6.037 15.588 -4.026 1.00 67.56 86 PHE A O 1
ATOM 703 N N . CYS A 1 87 ? 4.605 14.679 -2.575 1.00 69.06 87 CYS A N 1
ATOM 704 C CA . CYS A 1 87 ? 3.555 14.418 -3.559 1.00 69.06 87 CYS A CA 1
ATOM 705 C C . CYS A 1 87 ? 2.174 14.827 -3.049 1.00 69.06 87 CYS A C 1
ATOM 707 O O . CYS A 1 87 ? 1.851 14.673 -1.873 1.00 69.06 87 CYS A O 1
ATOM 709 N N . SER A 1 88 ? 1.345 15.311 -3.977 1.00 76.94 88 SER A N 1
ATOM 710 C CA . SER A 1 88 ? -0.072 15.574 -3.727 1.00 76.94 88 SER A CA 1
ATOM 711 C C . SER A 1 88 ? -0.815 14.253 -3.544 1.00 76.94 88 SER A C 1
ATOM 713 O O . SER A 1 88 ? -0.747 13.364 -4.393 1.00 76.94 88 SER A O 1
ATOM 715 N N . ILE A 1 89 ? -1.550 14.160 -2.440 1.00 78.94 89 ILE A N 1
ATOM 716 C CA . ILE A 1 89 ? -2.315 12.978 -2.036 1.00 78.94 89 ILE A CA 1
ATOM 717 C C . ILE A 1 89 ? -3.352 12.598 -3.096 1.00 78.94 89 ILE A C 1
ATOM 719 O O . ILE A 1 89 ? -3.447 11.434 -3.474 1.00 78.94 89 ILE A O 1
ATOM 723 N N . ASP A 1 90 ? -4.079 13.578 -3.635 1.00 78.25 90 ASP A N 1
ATOM 724 C CA . ASP A 1 90 ? -5.113 13.321 -4.641 1.00 78.25 90 ASP A CA 1
ATOM 725 C C . ASP A 1 90 ? -4.528 12.779 -5.945 1.00 78.25 90 ASP A C 1
ATOM 727 O O . ASP A 1 90 ? -5.135 11.938 -6.608 1.00 78.25 90 ASP A O 1
ATOM 731 N N . LYS A 1 91 ? -3.335 13.255 -6.330 1.00 79.00 91 LYS A N 1
ATOM 732 C CA . LYS A 1 91 ? -2.625 12.722 -7.500 1.00 79.00 91 LYS A CA 1
ATOM 733 C C . LYS A 1 91 ? -2.227 11.267 -7.271 1.00 79.00 91 LYS A C 1
ATOM 735 O O . LYS A 1 91 ? -2.391 10.452 -8.174 1.00 79.00 91 LYS A O 1
ATOM 740 N N . GLU A 1 92 ? -1.758 10.949 -6.068 1.00 83.50 92 GLU A N 1
ATOM 741 C CA . GLU A 1 92 ? -1.356 9.594 -5.702 1.00 83.50 92 GLU A CA 1
ATOM 742 C C . GLU A 1 92 ? -2.538 8.618 -5.701 1.00 83.50 92 GLU A C 1
ATOM 744 O O . GLU A 1 92 ? -2.458 7.561 -6.321 1.00 83.50 92 GLU A O 1
ATOM 749 N N . LEU A 1 93 ? -3.656 8.983 -5.066 1.00 86.44 93 LEU A N 1
ATOM 750 C CA . LEU A 1 93 ? -4.843 8.126 -4.996 1.00 86.44 93 LEU A CA 1
ATOM 751 C C . LEU A 1 93 ? -5.419 7.819 -6.384 1.00 86.44 93 LEU A C 1
ATOM 753 O O . LEU A 1 93 ? -5.751 6.663 -6.649 1.00 86.44 93 LEU A O 1
ATOM 757 N N . ARG A 1 94 ? -5.464 8.813 -7.284 1.00 85.88 94 ARG A N 1
ATOM 758 C CA . ARG A 1 94 ? -5.884 8.610 -8.683 1.00 85.88 94 ARG A CA 1
ATOM 759 C C . ARG A 1 94 ? -4.947 7.680 -9.445 1.00 85.88 94 ARG A C 1
ATOM 761 O O . ARG A 1 94 ? -5.390 6.888 -10.274 1.00 85.88 94 ARG A O 1
ATOM 768 N N . LEU A 1 95 ? -3.643 7.778 -9.198 1.00 84.38 95 LEU A N 1
ATOM 769 C CA . LEU A 1 95 ? -2.686 6.889 -9.842 1.00 84.38 95 LEU A CA 1
ATOM 770 C C . LEU A 1 95 ? -2.845 5.447 -9.346 1.00 84.38 95 LEU A C 1
ATOM 772 O O . LEU A 1 95 ? -2.837 4.523 -10.158 1.00 84.38 95 LEU A O 1
ATOM 776 N N . LEU A 1 96 ? -3.001 5.251 -8.036 1.00 88.56 96 LEU A N 1
ATOM 777 C CA . LEU A 1 96 ? -3.223 3.930 -7.447 1.00 88.56 96 LEU A CA 1
ATOM 778 C C . LEU A 1 96 ? -4.512 3.294 -7.977 1.00 88.56 96 LEU A C 1
ATOM 780 O O . LEU A 1 96 ? -4.487 2.136 -8.377 1.00 88.56 96 LEU A O 1
ATOM 784 N N . GLU A 1 97 ? -5.590 4.068 -8.089 1.00 88.19 97 GLU A N 1
ATOM 785 C CA . GLU A 1 97 ? -6.852 3.624 -8.693 1.00 88.19 97 GLU A CA 1
ATOM 786 C C . GLU A 1 97 ? -6.672 3.197 -10.159 1.00 88.19 97 GLU A C 1
ATOM 788 O O . GLU A 1 97 ? -7.209 2.178 -10.599 1.00 88.19 97 GLU A O 1
ATOM 793 N N . LYS A 1 98 ? -5.828 3.905 -10.918 1.00 86.75 98 LYS A N 1
ATOM 794 C CA . LYS A 1 98 ? -5.470 3.492 -12.280 1.00 86.75 98 LYS A CA 1
ATOM 795 C C . LYS A 1 98 ? -4.703 2.167 -12.306 1.00 86.75 98 LYS A C 1
ATOM 797 O O . LYS A 1 98 ? -4.940 1.348 -13.190 1.00 86.75 98 LYS A O 1
ATOM 802 N N . PHE A 1 99 ? -3.787 1.942 -11.365 1.00 85.38 99 PHE A N 1
ATOM 803 C CA . PHE A 1 99 ? -3.080 0.662 -11.272 1.00 85.38 99 PHE A CA 1
ATOM 804 C C . PHE A 1 99 ? -4.022 -0.481 -10.895 1.00 85.38 99 PHE A C 1
ATOM 806 O O . PHE A 1 99 ? -3.968 -1.523 -11.535 1.00 85.38 99 PHE A O 1
ATOM 813 N N . GLN A 1 100 ? -4.914 -0.261 -9.930 1.00 87.19 100 GLN A N 1
ATOM 814 C CA . GLN A 1 100 ? -5.879 -1.258 -9.456 1.00 87.19 100 GLN A CA 1
ATOM 815 C C . GLN A 1 100 ? -6.939 -1.599 -10.511 1.00 87.19 100 GLN A C 1
ATOM 817 O O . GLN A 1 100 ? -7.323 -2.752 -10.642 1.00 87.19 100 GLN A O 1
ATOM 822 N N . SER A 1 101 ? -7.383 -0.623 -11.306 1.00 84.50 101 SER A N 1
ATOM 823 C CA . SER A 1 101 ? -8.297 -0.879 -12.432 1.00 84.50 101 SER A CA 1
ATOM 824 C C . SER A 1 101 ? -7.618 -1.574 -13.615 1.00 84.50 101 SER A C 1
ATOM 826 O O . SER A 1 101 ? -8.285 -2.267 -14.376 1.00 84.50 101 SER A O 1
ATOM 828 N N . THR A 1 102 ? -6.302 -1.402 -13.781 1.00 85.19 102 THR A N 1
ATOM 829 C CA . THR A 1 102 ? -5.533 -2.096 -14.829 1.00 85.19 102 THR A CA 1
ATOM 830 C C . THR A 1 102 ? -5.215 -3.537 -14.428 1.00 85.19 102 THR A C 1
ATOM 832 O O . THR A 1 102 ? -5.320 -4.438 -15.254 1.00 85.19 102 THR A O 1
ATOM 835 N N . ASP A 1 103 ? -4.804 -3.749 -13.178 1.00 84.25 103 ASP A N 1
ATOM 836 C CA . ASP A 1 103 ? -4.528 -5.065 -12.608 1.00 84.25 103 ASP A CA 1
ATOM 837 C C . ASP A 1 103 ? -5.010 -5.096 -11.149 1.00 84.25 103 ASP A C 1
ATOM 839 O O . ASP A 1 103 ? -4.295 -4.625 -10.253 1.00 84.25 103 ASP A O 1
ATOM 843 N N . PRO A 1 104 ? -6.215 -5.636 -10.888 1.00 82.25 104 PRO A N 1
ATOM 844 C CA . PRO A 1 104 ? -6.763 -5.699 -9.537 1.00 82.25 104 PRO A CA 1
ATOM 845 C C . PRO A 1 104 ? -5.910 -6.572 -8.614 1.00 82.25 104 PRO A C 1
ATOM 847 O O . PRO A 1 104 ? -5.878 -6.312 -7.419 1.00 82.25 104 PRO A O 1
ATOM 850 N N . ARG A 1 105 ? -5.110 -7.494 -9.162 1.00 84.62 105 ARG A N 1
ATOM 851 C CA . ARG A 1 105 ? -4.213 -8.386 -8.408 1.00 84.62 105 ARG A CA 1
ATOM 852 C C . ARG A 1 105 ? -2.891 -7.730 -8.021 1.00 84.62 105 ARG A C 1
ATOM 854 O O . ARG A 1 105 ? -2.009 -8.374 -7.450 1.00 84.62 105 ARG A O 1
ATOM 861 N N . ASN A 1 106 ? -2.701 -6.448 -8.342 1.00 86.69 106 ASN A N 1
ATOM 862 C CA . ASN A 1 106 ? -1.473 -5.738 -8.022 1.00 86.69 106 ASN A CA 1
ATOM 863 C C . ASN A 1 106 ? -1.378 -5.454 -6.516 1.00 86.69 106 ASN A C 1
ATOM 865 O O . ASN A 1 106 ? -1.711 -4.369 -6.026 1.00 86.69 106 ASN A O 1
ATOM 869 N N . PHE A 1 107 ? -0.841 -6.427 -5.784 1.00 88.25 107 PHE A N 1
ATOM 870 C CA . PHE A 1 107 ? -0.592 -6.345 -4.349 1.00 88.25 107 PHE A CA 1
ATOM 871 C C . PHE A 1 107 ? 0.181 -5.084 -3.940 1.00 88.25 107 PHE A C 1
ATOM 873 O O . PHE A 1 107 ? -0.085 -4.487 -2.894 1.00 88.25 107 PHE A O 1
ATOM 880 N N . HIS A 1 108 ? 1.142 -4.640 -4.750 1.00 88.06 108 HIS A N 1
ATOM 881 C CA . HIS A 1 108 ? 1.947 -3.478 -4.400 1.00 88.06 108 HIS A CA 1
ATOM 882 C C . HIS A 1 108 ? 1.139 -2.179 -4.422 1.00 88.06 108 HIS A C 1
ATOM 884 O O . HIS A 1 108 ? 1.369 -1.323 -3.565 1.00 88.06 108 HIS A O 1
ATOM 890 N N . ALA A 1 109 ? 0.181 -2.049 -5.344 1.00 90.19 109 ALA A N 1
ATOM 891 C CA . ALA A 1 109 ? -0.729 -0.911 -5.388 1.00 90.19 109 ALA A CA 1
ATOM 892 C C . ALA A 1 109 ? -1.638 -0.889 -4.149 1.00 90.19 109 ALA A C 1
ATOM 894 O O . ALA A 1 109 ? -1.707 0.136 -3.467 1.00 90.19 109 ALA A O 1
ATOM 895 N N . TRP A 1 110 ? -2.236 -2.032 -3.790 1.00 92.56 110 TRP A N 1
ATOM 896 C CA . TRP A 1 110 ? -3.040 -2.183 -2.568 1.00 92.56 110 TRP A CA 1
ATOM 897 C C . TRP A 1 110 ? -2.247 -1.844 -1.301 1.00 92.56 110 TRP A C 1
ATOM 899 O O . TRP A 1 110 ? -2.695 -1.054 -0.468 1.00 92.56 110 TRP A O 1
ATOM 909 N N . ASN A 1 111 ? -1.028 -2.371 -1.184 1.00 92.19 111 ASN A N 1
ATOM 910 C CA . ASN A 1 111 ? -0.135 -2.098 -0.058 1.00 92.19 111 ASN A CA 1
ATOM 911 C C . ASN A 1 111 ? 0.324 -0.629 -0.010 1.00 92.19 111 ASN A C 1
ATOM 913 O O . ASN A 1 111 ? 0.461 -0.034 1.055 1.00 92.19 111 ASN A O 1
ATOM 917 N N . CYS A 1 112 ? 0.586 -0.005 -1.160 1.00 88.81 112 CYS A N 1
ATOM 918 C CA . CYS A 1 112 ? 0.950 1.409 -1.195 1.00 88.81 112 CYS A CA 1
ATOM 919 C C . CYS A 1 112 ? -0.227 2.288 -0.746 1.00 88.81 112 CYS A C 1
ATOM 921 O O . CYS A 1 112 ? -0.028 3.220 0.039 1.00 88.81 112 CYS A O 1
ATOM 923 N N . ARG A 1 113 ? -1.449 1.938 -1.168 1.00 92.75 113 ARG A N 1
ATOM 924 C CA . ARG A 1 113 ? -2.691 2.609 -0.772 1.00 92.75 113 ARG A CA 1
ATOM 925 C C . ARG A 1 113 ? -2.946 2.520 0.732 1.00 92.75 113 ARG A C 1
ATOM 927 O O . ARG A 1 113 ? -3.240 3.544 1.347 1.00 92.75 113 ARG A O 1
ATOM 934 N N . SER A 1 114 ? -2.783 1.344 1.345 1.00 92.44 114 SER A N 1
ATOM 935 C CA . SER A 1 114 ? -2.983 1.168 2.794 1.00 92.44 114 SER A CA 1
ATOM 936 C C . SER A 1 114 ? -1.988 1.991 3.619 1.00 92.44 114 SER A C 1
ATOM 938 O O . SER A 1 114 ? -2.376 2.655 4.584 1.00 92.44 114 SER A O 1
ATOM 940 N N . VAL A 1 115 ? -0.714 2.036 3.210 1.00 89.69 115 VAL A N 1
ATOM 941 C CA . VAL A 1 115 ? 0.321 2.863 3.856 1.00 89.69 115 VAL A CA 1
ATOM 942 C C . VAL A 1 115 ? 0.003 4.353 3.729 1.00 89.69 115 VAL A C 1
ATOM 944 O O . VAL A 1 115 ? 0.110 5.090 4.712 1.00 89.69 115 VAL A O 1
ATOM 947 N N . LEU A 1 116 ? -0.407 4.805 2.540 1.00 88.19 116 LEU A N 1
ATOM 948 C CA . LEU A 1 116 ? -0.786 6.197 2.307 1.00 88.19 116 LEU A CA 1
ATOM 949 C C . LEU A 1 116 ? -1.950 6.605 3.214 1.00 88.19 116 LEU A C 1
ATOM 951 O O . LEU A 1 116 ? -1.821 7.561 3.976 1.00 88.19 116 LEU A O 1
ATOM 955 N N . LEU A 1 117 ? -3.052 5.856 3.184 1.00 89.38 117 LEU A N 1
ATOM 956 C CA . LEU A 1 117 ? -4.238 6.154 3.986 1.00 89.38 117 LEU A CA 1
ATOM 957 C C . LEU A 1 117 ? -3.949 6.088 5.488 1.00 89.38 117 LEU A C 1
ATOM 959 O O . LEU A 1 117 ? -4.401 6.956 6.231 1.00 89.38 117 LEU A O 1
ATOM 963 N N . SER A 1 118 ? -3.135 5.127 5.939 1.00 87.31 118 SER A N 1
ATOM 964 C CA . SER A 1 118 ? -2.694 5.048 7.340 1.00 87.31 118 SER A CA 1
ATOM 965 C C . SER A 1 118 ? -1.964 6.318 7.782 1.00 87.31 118 SER A C 1
ATOM 967 O O . SER A 1 118 ? -2.191 6.819 8.884 1.00 87.31 118 SER A O 1
ATOM 969 N N . ASN A 1 119 ? -1.102 6.872 6.925 1.00 83.62 119 ASN A N 1
ATOM 970 C CA . ASN A 1 119 ? -0.391 8.115 7.218 1.00 83.62 119 ASN A CA 1
ATOM 971 C C . ASN A 1 119 ? -1.334 9.326 7.260 1.00 83.62 119 ASN A C 1
ATOM 973 O O . ASN A 1 119 ? -1.138 10.213 8.089 1.00 83.62 119 ASN A O 1
ATOM 977 N N . LEU A 1 120 ? -2.359 9.356 6.406 1.00 81.44 120 LEU A N 1
ATOM 978 C CA . LEU A 1 120 ? -3.350 10.437 6.373 1.00 81.44 120 LEU A CA 1
ATOM 979 C C . LEU A 1 120 ? -4.254 10.425 7.600 1.00 81.44 120 LEU A C 1
ATOM 981 O O . LEU A 1 120 ? -4.412 11.454 8.253 1.00 81.44 120 LEU A O 1
ATOM 985 N N . MET A 1 121 ? -4.772 9.249 7.959 1.00 79.25 121 MET A N 1
ATOM 986 C CA . MET A 1 121 ? -5.619 9.076 9.139 1.00 79.25 121 MET A CA 1
ATOM 987 C C . MET A 1 121 ? -4.880 9.426 10.438 1.00 79.25 121 MET A C 1
ATOM 989 O O . MET A 1 121 ? -5.495 9.952 11.360 1.00 79.25 121 MET A O 1
ATOM 993 N N . LYS A 1 122 ? -3.561 9.190 10.513 1.00 77.12 122 LYS A N 1
ATOM 994 C CA . LYS A 1 122 ? -2.729 9.580 11.668 1.00 77.12 122 LYS A CA 1
ATOM 995 C C . LYS A 1 122 ? -2.465 11.081 11.751 1.00 77.12 122 LYS A C 1
ATOM 997 O O . LYS A 1 122 ? -2.381 11.617 12.850 1.00 77.12 122 LYS A O 1
ATOM 1002 N N . LYS A 1 123 ? -2.273 11.750 10.611 1.00 70.62 123 LYS A N 1
ATOM 1003 C CA . LYS A 1 123 ? -1.853 13.159 10.569 1.00 70.62 123 LYS A CA 1
ATOM 1004 C C . LYS A 1 123 ? -3.001 14.160 10.729 1.00 70.62 123 LYS A C 1
ATOM 1006 O O . LYS A 1 123 ? -2.709 15.343 10.834 1.00 70.62 123 LYS A O 1
ATOM 1011 N N . ASN A 1 124 ? -4.259 13.702 10.752 1.00 61.56 124 ASN A N 1
ATOM 1012 C CA . ASN A 1 124 ? -5.466 14.532 10.884 1.00 61.56 124 ASN A CA 1
ATOM 1013 C C . ASN A 1 124 ? -5.391 15.812 10.022 1.00 61.56 124 ASN A C 1
ATOM 1015 O O . ASN A 1 124 ? -5.644 16.916 10.494 1.00 61.56 124 ASN A O 1
ATOM 1019 N N . VAL A 1 125 ? -4.923 15.651 8.777 1.00 60.72 125 VAL A N 1
ATOM 1020 C CA . VAL A 1 125 ? -4.558 16.762 7.889 1.00 60.72 125 VAL A CA 1
ATOM 1021 C C . VAL A 1 125 ? -5.808 17.581 7.568 1.00 60.72 125 VAL A C 1
ATOM 1023 O O . VAL A 1 125 ? -6.783 17.033 7.048 1.00 60.72 125 VAL A O 1
ATOM 1026 N N . GLU A 1 126 ? -5.775 18.884 7.857 1.00 50.66 126 GLU A N 1
ATOM 1027 C CA . GLU A 1 126 ? -6.841 19.820 7.490 1.00 50.66 126 GLU A CA 1
ATOM 1028 C C . GLU A 1 126 ? -7.094 19.759 5.973 1.00 50.66 126 GLU A C 1
ATOM 1030 O O . GLU A 1 126 ? -6.181 19.947 5.170 1.00 50.66 126 GLU A O 1
ATOM 1035 N N . GLY A 1 127 ? -8.333 19.445 5.581 1.00 55.97 127 GLY A N 1
ATOM 1036 C CA . GLY A 1 127 ? -8.752 19.336 4.177 1.00 55.97 127 GLY A CA 1
ATOM 1037 C C . GLY A 1 127 ? -8.947 17.913 3.641 1.00 55.97 127 GLY A C 1
ATOM 1038 O O . GLY A 1 127 ? -9.405 17.764 2.511 1.00 55.97 127 GLY A O 1
ATOM 1039 N N . PHE A 1 128 ? -8.660 16.863 4.419 1.00 59.53 128 PHE A N 1
ATOM 1040 C CA . PHE A 1 128 ? -9.021 15.491 4.037 1.00 59.53 128 PHE A CA 1
ATOM 1041 C C . PHE A 1 128 ? -10.452 15.143 4.487 1.00 59.53 128 PHE A C 1
ATOM 1043 O O . PHE A 1 128 ? -10.876 15.553 5.569 1.00 59.53 128 PHE A O 1
ATOM 1050 N N . SER A 1 129 ? -11.195 14.385 3.661 1.00 64.44 129 SER A N 1
ATOM 1051 C CA . SER A 1 129 ? -12.532 13.857 3.997 1.00 64.44 129 SER A CA 1
ATOM 1052 C C . SER A 1 129 ? -12.539 13.227 5.390 1.00 64.44 129 SER A C 1
ATOM 1054 O O . SER A 1 129 ? -11.551 12.610 5.805 1.00 64.44 129 SER A O 1
ATOM 1056 N N . LYS A 1 130 ? -13.670 13.334 6.104 1.00 75.81 130 LYS A N 1
ATOM 1057 C CA . LYS A 1 130 ? -13.832 12.673 7.407 1.00 75.81 130 LYS A CA 1
ATOM 1058 C C . LYS A 1 130 ? -13.466 11.195 7.267 1.00 75.81 130 LYS A C 1
ATOM 1060 O O . LYS A 1 130 ? -13.834 10.556 6.283 1.00 75.81 130 LYS A O 1
ATOM 1065 N N . ARG A 1 131 ? -12.756 10.649 8.261 1.00 79.50 131 ARG A N 1
ATOM 1066 C CA . ARG A 1 131 ? -12.288 9.249 8.287 1.00 79.50 131 ARG A CA 1
ATOM 1067 C C . ARG A 1 131 ? -13.359 8.258 7.816 1.00 79.50 131 ARG A C 1
ATOM 1069 O O . ARG A 1 131 ? -13.055 7.372 7.025 1.00 79.50 131 ARG A O 1
ATOM 1076 N N . ASP A 1 132 ? -14.599 8.445 8.257 1.00 81.94 132 ASP A N 1
ATOM 1077 C CA . ASP A 1 132 ? -15.724 7.566 7.925 1.00 81.94 132 ASP A CA 1
ATOM 1078 C C . ASP A 1 132 ? -16.095 7.595 6.431 1.00 81.94 132 ASP A C 1
ATOM 1080 O O . ASP A 1 132 ? -16.391 6.553 5.847 1.00 81.94 132 ASP A O 1
ATOM 1084 N N . GLU A 1 133 ? -16.020 8.757 5.774 1.00 85.50 133 GLU A N 1
ATOM 1085 C CA . GLU A 1 133 ? -16.274 8.888 4.330 1.00 85.50 133 GLU A CA 1
ATOM 1086 C C . GLU A 1 133 ? -15.213 8.146 3.514 1.00 85.50 133 GLU A C 1
ATOM 1088 O O . GLU A 1 133 ? -15.523 7.474 2.530 1.00 85.50 133 GLU A O 1
ATOM 1093 N N . VAL A 1 134 ? -13.953 8.257 3.940 1.00 85.94 134 VAL A N 1
ATOM 1094 C CA . VAL A 1 134 ? -12.818 7.592 3.294 1.00 85.94 134 VAL A CA 1
ATOM 1095 C C . VAL A 1 134 ? -12.974 6.087 3.433 1.00 85.94 134 VAL A C 1
ATOM 1097 O O . VAL A 1 134 ? -12.980 5.391 2.426 1.00 85.94 134 VAL A O 1
ATOM 1100 N N . LEU A 1 135 ? -13.195 5.589 4.653 1.00 88.25 135 LEU A N 1
ATOM 1101 C CA . LEU A 1 135 ? -13.401 4.161 4.897 1.00 88.25 135 LEU A CA 1
ATOM 1102 C C . LEU A 1 135 ? -14.585 3.609 4.097 1.00 88.25 135 LEU A C 1
ATOM 1104 O O . LEU A 1 135 ? -14.463 2.542 3.505 1.00 88.25 135 LEU A O 1
ATOM 1108 N N . THR A 1 136 ? -15.695 4.347 4.008 1.00 90.19 136 THR A N 1
ATOM 1109 C CA . THR A 1 136 ? -16.859 3.940 3.202 1.00 90.19 136 THR A CA 1
ATOM 1110 C C . THR A 1 136 ? -16.488 3.778 1.727 1.00 90.19 136 THR A C 1
ATOM 1112 O O . THR A 1 136 ? -16.829 2.770 1.108 1.00 90.19 136 THR A O 1
ATOM 1115 N N . ARG A 1 137 ? -15.741 4.737 1.165 1.00 91.00 137 ARG A N 1
ATOM 1116 C CA . ARG A 1 137 ? -15.286 4.682 -0.231 1.00 91.00 137 ARG A CA 1
ATOM 1117 C C . ARG A 1 137 ? -14.315 3.523 -0.472 1.00 91.00 137 ARG A C 1
ATOM 1119 O O . ARG A 1 137 ? -14.425 2.837 -1.481 1.00 91.00 137 ARG A O 1
ATOM 1126 N N . GLU A 1 138 ? -13.398 3.278 0.460 1.00 93.06 138 GLU A N 1
ATOM 1127 C CA . GLU A 1 138 ? -12.448 2.164 0.364 1.00 93.06 138 GLU A CA 1
ATOM 1128 C C . GLU A 1 138 ? -13.120 0.792 0.511 1.00 93.06 138 GLU A C 1
ATOM 1130 O O . GLU A 1 138 ? -12.732 -0.158 -0.170 1.00 93.06 138 GLU A O 1
ATOM 1135 N N . HIS A 1 139 ? -14.151 0.682 1.355 1.00 92.94 139 HIS A N 1
ATOM 1136 C CA . HIS A 1 139 ? -14.965 -0.529 1.463 1.00 92.94 139 HIS A CA 1
ATOM 1137 C C . HIS A 1 139 ? -15.670 -0.852 0.149 1.00 92.94 139 HIS A C 1
ATOM 1139 O O . HIS A 1 139 ? -15.696 -2.010 -0.262 1.00 92.94 139 HIS A O 1
ATOM 1145 N N . GLU A 1 140 ? -16.208 0.161 -0.523 1.00 92.81 140 GLU A N 1
ATOM 1146 C CA . GLU A 1 140 ? -16.832 -0.010 -1.829 1.00 92.81 140 GLU A CA 1
ATOM 1147 C C . GLU A 1 140 ? -15.807 -0.414 -2.900 1.00 92.81 140 GLU A C 1
ATOM 1149 O O . GLU A 1 140 ? -16.045 -1.358 -3.653 1.00 92.81 140 GLU A O 1
ATOM 1154 N N . LEU A 1 141 ? -14.632 0.224 -2.912 1.00 92.06 141 LEU A N 1
ATOM 1155 C CA . LEU A 1 141 ? -13.540 -0.099 -3.835 1.00 92.06 141 LEU A CA 1
ATOM 1156 C C . LEU A 1 141 ? -13.083 -1.562 -3.695 1.00 92.06 141 LEU A C 1
ATOM 1158 O O . LEU A 1 141 ? -13.002 -2.286 -4.687 1.00 92.06 141 LEU A O 1
ATOM 1162 N N . VAL A 1 142 ? -12.808 -2.026 -2.469 1.00 92.56 142 VAL A N 1
ATOM 1163 C CA . VAL A 1 142 ? -12.376 -3.418 -2.257 1.00 92.56 142 VAL A CA 1
ATOM 1164 C C . VAL A 1 142 ? -13.499 -4.407 -2.548 1.00 92.56 142 VAL A C 1
ATOM 1166 O O . VAL A 1 142 ? -13.246 -5.482 -3.082 1.00 92.56 142 VAL A O 1
ATOM 1169 N N . ARG A 1 143 ? -14.752 -4.042 -2.255 1.00 91.56 143 ARG A N 1
ATOM 1170 C CA . ARG A 1 143 ? -15.916 -4.867 -2.580 1.00 91.56 143 ARG A CA 1
ATOM 1171 C C . ARG A 1 143 ? -16.004 -5.096 -4.089 1.00 91.56 143 ARG A C 1
ATOM 1173 O O . ARG A 1 143 ? -16.168 -6.235 -4.507 1.00 91.56 143 ARG A O 1
ATOM 1180 N N . GLN A 1 144 ? -15.864 -4.045 -4.898 1.00 90.25 144 GLN A N 1
ATOM 1181 C CA . GLN A 1 144 ? -15.867 -4.153 -6.361 1.00 90.25 144 GLN A CA 1
ATOM 1182 C C . GLN A 1 144 ? -14.728 -5.041 -6.880 1.00 90.25 144 GLN A C 1
ATOM 1184 O O . GLN A 1 144 ? -14.961 -5.876 -7.754 1.00 90.25 144 GLN A O 1
ATOM 1189 N N . ALA A 1 145 ? -13.525 -4.914 -6.312 1.00 88.88 145 ALA A N 1
ATOM 1190 C CA . ALA A 1 145 ? -12.387 -5.755 -6.680 1.00 88.88 145 ALA A CA 1
ATOM 1191 C C . ALA A 1 145 ? -12.646 -7.243 -6.376 1.00 88.88 145 ALA A C 1
ATOM 1193 O O . ALA A 1 145 ? -12.478 -8.078 -7.258 1.00 88.88 145 ALA A O 1
ATOM 1194 N N . LEU A 1 146 ? -13.153 -7.559 -5.178 1.00 90.31 146 LEU A N 1
ATOM 1195 C CA . LEU A 1 146 ? -13.470 -8.934 -4.767 1.00 90.31 146 LEU A CA 1
ATOM 1196 C C . LEU A 1 146 ? -14.595 -9.574 -5.591 1.00 90.31 146 LEU A C 1
ATOM 1198 O O . LEU A 1 146 ? -14.588 -10.779 -5.797 1.00 90.31 146 LEU A O 1
ATOM 1202 N N . PHE A 1 147 ? -15.563 -8.786 -6.070 1.00 88.31 147 PHE A N 1
ATOM 1203 C CA . PHE A 1 147 ? -16.584 -9.286 -7.000 1.00 88.31 147 PHE A CA 1
ATOM 1204 C C . PHE A 1 147 ? -16.042 -9.531 -8.412 1.00 88.31 147 PHE A C 1
ATOM 1206 O O . PHE A 1 147 ? -16.671 -10.252 -9.181 1.00 88.31 147 PHE A O 1
ATOM 1213 N N . THR A 1 148 ? -14.921 -8.903 -8.768 1.00 86.44 148 THR A N 1
ATOM 1214 C CA . THR A 1 148 ? -14.293 -9.067 -10.084 1.00 86.44 148 THR A CA 1
ATOM 1215 C C . THR A 1 148 ? -13.409 -10.313 -10.122 1.00 86.44 148 THR A C 1
ATOM 1217 O O . THR A 1 148 ? -13.403 -11.014 -11.130 1.00 86.44 148 THR A O 1
ATOM 1220 N N . ASP A 1 149 ? -12.681 -10.588 -9.038 1.00 84.00 149 ASP A N 1
ATOM 1221 C CA . ASP A 1 149 ? -11.823 -11.766 -8.882 1.00 84.00 149 ASP A CA 1
ATOM 1222 C C . ASP A 1 149 ? -11.823 -12.199 -7.405 1.00 84.00 149 ASP A C 1
ATOM 1224 O O . ASP A 1 149 ? -11.221 -11.543 -6.552 1.00 84.00 149 ASP A O 1
ATOM 1228 N N . GLU A 1 150 ? -12.548 -13.276 -7.090 1.00 86.31 150 GLU A N 1
ATOM 1229 C CA . GLU A 1 150 ? -12.683 -13.769 -5.712 1.00 86.31 150 GLU A CA 1
ATOM 1230 C C . GLU A 1 150 ? -11.429 -14.495 -5.205 1.00 86.31 150 GLU A C 1
ATOM 1232 O O . GLU A 1 150 ? -11.193 -14.536 -3.993 1.00 86.31 150 GLU A O 1
ATOM 1237 N N . ASP A 1 151 ? -10.600 -15.003 -6.123 1.00 85.12 151 ASP A N 1
ATOM 1238 C CA . ASP A 1 151 ? -9.360 -15.722 -5.825 1.00 85.12 151 ASP A CA 1
ATOM 1239 C C . ASP A 1 151 ? -8.173 -14.766 -5.594 1.00 85.12 151 ASP A C 1
ATOM 1241 O O . ASP A 1 151 ? -7.121 -15.175 -5.082 1.00 85.12 151 ASP A O 1
ATOM 1245 N N . ASP A 1 152 ? -8.319 -13.474 -5.918 1.00 86.94 152 ASP A N 1
ATOM 1246 C CA . ASP A 1 152 ? -7.285 -12.474 -5.660 1.00 86.94 152 ASP A CA 1
ATOM 1247 C C . ASP A 1 152 ? -7.137 -12.167 -4.165 1.00 86.94 152 ASP A C 1
ATOM 1249 O O . ASP A 1 152 ? -7.881 -11.401 -3.544 1.00 86.94 152 ASP A O 1
ATOM 1253 N N . GLN A 1 153 ? -6.060 -12.693 -3.590 1.00 89.94 153 GLN A N 1
ATOM 1254 C CA . GLN A 1 153 ? -5.699 -12.464 -2.196 1.00 89.94 153 GLN A CA 1
ATOM 1255 C C . GLN A 1 153 ? -5.405 -10.989 -1.883 1.00 89.94 153 GLN A C 1
ATOM 1257 O O . GLN A 1 153 ? -5.554 -10.571 -0.733 1.00 89.94 153 GLN A O 1
ATOM 1262 N N . SER A 1 154 ? -5.003 -10.179 -2.869 1.00 90.56 154 SER A N 1
ATOM 1263 C CA . SER A 1 154 ? -4.631 -8.776 -2.647 1.00 90.56 154 SER A CA 1
ATOM 1264 C C . SER A 1 154 ? -5.806 -7.957 -2.111 1.00 90.56 154 SER A C 1
ATOM 1266 O O . SER A 1 154 ? -5.654 -7.230 -1.122 1.00 90.56 154 SER A O 1
ATOM 1268 N N . GLY A 1 155 ? -6.989 -8.130 -2.710 1.00 90.19 155 GLY A N 1
ATOM 1269 C CA . GLY A 1 155 ? -8.231 -7.527 -2.230 1.00 90.19 155 GLY A CA 1
ATOM 1270 C C . GLY A 1 155 ? -8.597 -7.987 -0.815 1.00 90.19 155 GLY A C 1
ATOM 1271 O O . GLY A 1 155 ? -8.962 -7.167 0.031 1.00 90.19 155 GLY A O 1
ATOM 1272 N N . TRP A 1 156 ? -8.427 -9.275 -0.506 1.00 91.62 156 TRP A N 1
ATOM 1273 C CA . TRP A 1 156 ? -8.718 -9.823 0.825 1.00 91.62 156 TRP A CA 1
ATOM 1274 C C . TRP A 1 156 ? -7.801 -9.262 1.915 1.00 91.62 156 TRP A C 1
ATOM 1276 O O . TRP A 1 156 ? -8.288 -8.852 2.972 1.00 91.62 156 TRP A O 1
ATOM 1286 N N . PHE A 1 157 ? -6.494 -9.166 1.654 1.00 92.62 157 PHE A N 1
ATOM 1287 C CA . PHE A 1 157 ? -5.553 -8.534 2.583 1.00 92.62 157 PHE A CA 1
ATOM 1288 C C . PHE A 1 157 ? -5.893 -7.060 2.820 1.00 92.62 157 PHE A C 1
ATOM 1290 O O . PHE A 1 157 ? -5.834 -6.582 3.955 1.00 92.62 157 PHE A O 1
ATOM 1297 N N . TYR A 1 158 ? -6.302 -6.338 1.776 1.00 93.75 158 TYR A N 1
ATOM 1298 C CA . TYR A 1 158 ? -6.723 -4.949 1.922 1.00 93.75 158 TYR A CA 1
ATOM 1299 C C . TYR A 1 158 ? -8.021 -4.810 2.730 1.00 93.75 158 TYR A C 1
ATOM 1301 O O . TYR A 1 158 ? -8.137 -3.923 3.578 1.00 93.75 158 TYR A O 1
ATOM 1309 N N . ARG A 1 159 ? -8.981 -5.720 2.531 1.00 92.44 159 ARG A N 1
ATOM 1310 C CA . ARG A 1 159 ? -10.211 -5.788 3.331 1.00 92.44 159 ARG A CA 1
ATOM 1311 C C . ARG A 1 159 ? -9.912 -6.049 4.807 1.00 92.44 159 ARG A C 1
ATOM 1313 O O . ARG A 1 159 ? -10.518 -5.401 5.656 1.00 92.44 159 ARG A O 1
ATOM 1320 N N . LEU A 1 160 ? -8.989 -6.962 5.114 1.00 91.75 160 LEU A N 1
ATOM 1321 C CA . LEU A 1 160 ? -8.557 -7.220 6.489 1.00 91.75 160 LEU A CA 1
ATOM 1322 C C . LEU A 1 160 ? -7.971 -5.952 7.122 1.00 91.75 160 LEU A C 1
ATOM 1324 O O . LEU A 1 160 ? -8.396 -5.557 8.206 1.00 91.75 160 LEU A O 1
ATOM 1328 N N . TRP A 1 161 ? -7.084 -5.260 6.402 1.00 93.56 161 TRP A N 1
ATOM 1329 C CA . TRP A 1 161 ? -6.536 -3.982 6.853 1.00 93.56 161 TRP A CA 1
ATOM 1330 C C . TRP A 1 161 ? -7.631 -2.935 7.122 1.00 93.56 161 TRP A C 1
ATOM 1332 O O . TRP A 1 161 ? -7.573 -2.259 8.147 1.00 93.56 161 TRP A O 1
ATOM 1342 N N . LEU A 1 162 ? -8.655 -2.813 6.263 1.00 92.25 162 LEU A N 1
ATOM 1343 C CA . LEU A 1 162 ? -9.790 -1.902 6.490 1.00 92.25 162 LEU A CA 1
ATOM 1344 C C . LEU A 1 162 ? -10.565 -2.242 7.769 1.00 92.25 162 LEU A C 1
ATOM 1346 O O . LEU A 1 162 ? -10.918 -1.339 8.530 1.00 92.25 162 LEU A O 1
ATOM 1350 N N . LEU A 1 163 ? -10.798 -3.531 8.034 1.00 89.69 163 LEU A N 1
ATOM 1351 C CA . LEU A 1 163 ? -11.470 -3.975 9.256 1.00 89.69 163 LEU A CA 1
ATOM 1352 C C . LEU A 1 163 ? -10.682 -3.559 10.502 1.00 89.69 163 LEU A C 1
ATOM 1354 O O . LEU A 1 163 ? -11.277 -3.008 11.428 1.00 89.69 163 LEU A O 1
ATOM 1358 N N . GLU A 1 164 ? -9.355 -3.707 10.495 1.00 86.62 164 GLU A N 1
ATOM 1359 C CA . GLU A 1 164 ? -8.487 -3.228 11.581 1.00 86.62 164 GLU A CA 1
ATOM 1360 C C . GLU A 1 164 ? -8.621 -1.715 11.815 1.00 86.62 164 GLU A C 1
ATOM 1362 O O . GLU A 1 164 ? -8.547 -1.257 12.954 1.00 86.62 164 GLU A O 1
ATOM 1367 N N . GLN A 1 165 ? -8.885 -0.925 10.766 1.00 83.56 165 GLN A N 1
ATOM 1368 C CA . GLN A 1 165 ? -9.117 0.516 10.915 1.00 83.56 165 GLN A CA 1
ATOM 1369 C C . GLN A 1 165 ? -10.478 0.844 11.541 1.00 83.56 165 GLN A C 1
ATOM 1371 O O . GLN A 1 165 ? -10.647 1.940 12.076 1.00 83.56 165 GLN A O 1
ATOM 1376 N N . THR A 1 166 ? -11.457 -0.057 11.464 1.00 79.12 166 THR A N 1
ATOM 1377 C CA . THR A 1 166 ? -12.807 0.132 12.034 1.00 79.12 166 THR A CA 1
ATOM 1378 C C . THR A 1 166 ? -12.971 -0.508 13.411 1.00 79.12 166 THR A C 1
ATOM 1380 O O . THR A 1 166 ? -13.847 -0.102 14.180 1.00 79.12 166 THR A O 1
ATOM 1383 N N . ALA A 1 167 ? -12.107 -1.470 13.749 1.00 70.50 167 ALA A N 1
ATOM 1384 C CA . ALA A 1 167 ? -12.100 -2.144 15.034 1.00 70.50 167 ALA A CA 1
ATOM 1385 C C . ALA A 1 167 ? -11.808 -1.135 16.153 1.00 70.50 167 ALA A C 1
ATOM 1387 O O . ALA A 1 167 ? -10.689 -0.659 16.349 1.00 70.50 167 ALA A O 1
ATOM 1388 N N . LYS A 1 168 ? -12.842 -0.787 16.923 1.00 58.84 168 LYS A N 1
ATOM 1389 C CA . LYS A 1 168 ? -12.653 -0.052 18.172 1.00 58.84 168 LYS A CA 1
ATOM 1390 C C . LYS A 1 168 ? -12.018 -1.018 19.165 1.00 58.84 168 LYS A C 1
ATOM 1392 O O . LYS A 1 168 ? -12.660 -1.985 19.563 1.00 58.84 168 LYS A O 1
ATOM 1397 N N . ALA A 1 169 ? -10.812 -0.706 19.637 1.00 54.59 169 ALA A N 1
ATOM 1398 C CA . ALA A 1 169 ? -10.146 -1.371 20.763 1.00 54.59 169 ALA A CA 1
ATOM 1399 C C . ALA A 1 169 ? -10.863 -1.121 22.113 1.00 54.59 169 ALA A C 1
ATOM 1401 O O . ALA A 1 169 ? -10.235 -0.872 23.135 1.00 54.59 169 ALA A O 1
ATOM 1402 N N . LYS A 1 170 ? -12.201 -1.104 22.109 1.00 53.56 170 LYS A N 1
ATOM 1403 C CA . LYS A 1 170 ? -13.042 -1.049 23.306 1.00 53.56 170 LYS A CA 1
ATOM 1404 C C . LYS A 1 170 ? -13.496 -2.435 23.757 1.00 53.56 170 LYS A C 1
ATOM 1406 O O . LYS A 1 170 ? -14.092 -2.538 24.820 1.00 53.56 170 LYS A O 1
ATOM 1411 N N . CYS A 1 171 ? -13.239 -3.480 22.973 1.00 49.16 171 CYS A N 1
ATOM 1412 C CA . CYS A 1 171 ? -13.422 -4.844 23.443 1.00 49.16 171 CYS A CA 1
ATOM 1413 C C . CYS A 1 171 ? -12.227 -5.187 24.339 1.00 49.16 171 CYS A C 1
ATOM 1415 O O . CYS A 1 171 ? -11.106 -5.211 23.822 1.00 49.16 171 CYS A O 1
ATOM 1417 N N . PRO A 1 172 ? -12.412 -5.424 25.652 1.00 59.94 172 PRO A N 1
ATOM 1418 C CA . PRO A 1 172 ? -11.358 -6.044 26.435 1.00 59.94 172 PRO A CA 1
ATOM 1419 C C . PRO A 1 172 ? -11.024 -7.376 25.758 1.00 59.94 172 PRO A C 1
ATOM 1421 O O . PRO A 1 172 ? -11.895 -8.233 25.601 1.00 59.94 172 PRO A O 1
ATOM 1424 N N . LEU A 1 173 ? -9.786 -7.522 25.279 1.00 56.94 173 LEU A N 1
ATOM 1425 C CA . LEU A 1 173 ? -9.303 -8.823 24.839 1.00 56.94 173 LEU A CA 1
ATOM 1426 C C . LEU A 1 173 ? -9.306 -9.721 26.073 1.00 56.94 173 LEU A C 1
ATOM 1428 O O . LEU A 1 173 ? -8.646 -9.415 27.064 1.00 56.94 173 LEU A O 1
ATOM 1432 N N . LEU A 1 174 ? -10.043 -10.826 26.015 1.00 59.12 174 LEU A N 1
ATOM 1433 C CA . LEU A 1 174 ? -9.871 -11.906 26.973 1.00 59.12 174 LEU A CA 1
ATOM 1434 C C . LEU A 1 174 ? -8.479 -12.506 26.727 1.00 59.12 174 LEU A C 1
ATOM 1436 O O . LEU A 1 174 ? -8.303 -13.320 25.826 1.00 59.12 174 LEU A O 1
ATOM 1440 N N . VAL A 1 175 ? -7.478 -12.038 27.475 1.00 56.84 175 VAL A N 1
ATOM 1441 C CA . VAL A 1 175 ? -6.082 -12.495 27.341 1.00 56.84 175 VAL A CA 1
ATOM 1442 C C . VAL A 1 175 ? -5.907 -13.888 27.951 1.00 56.84 175 VAL A C 1
ATOM 1444 O O . VAL A 1 175 ? -5.091 -14.673 27.477 1.00 56.84 175 VAL A O 1
ATOM 1447 N N . SER A 1 176 ? -6.695 -14.223 28.975 1.00 59.06 176 SER A N 1
ATOM 1448 C CA . SER A 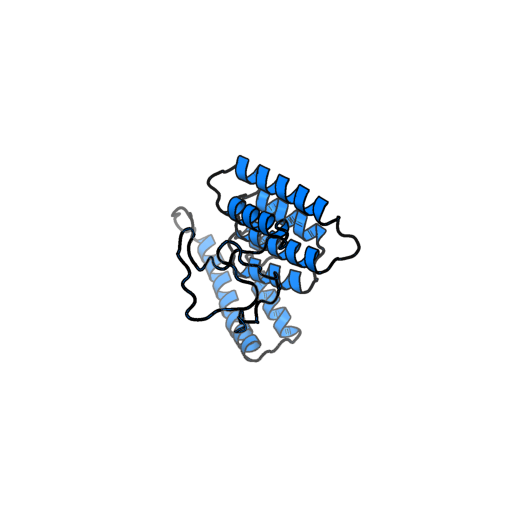1 176 ? -6.761 -15.568 29.545 1.00 59.06 176 SER A CA 1
ATOM 1449 C C . SER A 1 176 ? -8.045 -15.761 30.354 1.00 59.06 176 SER A C 1
ATOM 1451 O O . SER A 1 176 ? -8.586 -14.808 30.914 1.00 59.06 176 SER A O 1
ATOM 1453 N N . SER A 1 177 ? -8.527 -17.001 30.417 1.00 60.28 177 SER A N 1
ATOM 1454 C CA . SER A 1 177 ? -9.554 -17.445 31.360 1.00 60.28 177 SER A CA 1
ATOM 1455 C C . SER A 1 177 ? -8.928 -18.508 32.257 1.00 60.28 177 SER A C 1
ATOM 1457 O O . SER A 1 177 ? -8.940 -19.695 31.927 1.00 60.28 177 SER A O 1
ATOM 1459 N N . TRP A 1 178 ? -8.305 -18.070 33.348 1.00 59.03 178 TRP A N 1
ATOM 1460 C CA . TRP A 1 178 ? -7.884 -18.965 34.417 1.00 59.03 178 TRP A CA 1
ATOM 1461 C C . TRP A 1 178 ? -8.614 -18.589 35.711 1.00 59.03 178 TRP A C 1
ATOM 1463 O O . TRP A 1 178 ? -8.578 -17.413 36.082 1.00 59.03 178 TRP A O 1
ATOM 1473 N N . PRO A 1 179 ? -9.245 -19.551 36.409 1.00 60.09 179 PRO A N 1
ATOM 1474 C CA . PRO A 1 179 ? -9.391 -20.968 36.048 1.00 60.09 179 PRO A CA 1
ATOM 1475 C C . PRO A 1 179 ? -10.333 -21.206 34.857 1.00 60.09 179 PRO A C 1
ATOM 1477 O O . PRO A 1 179 ? -11.112 -20.330 34.478 1.00 60.09 179 PRO A O 1
ATOM 1480 N N . ALA A 1 180 ? -10.276 -22.403 34.269 1.00 65.50 180 ALA A N 1
ATOM 1481 C CA . ALA A 1 180 ? -11.223 -22.809 33.233 1.00 65.50 180 ALA A CA 1
ATOM 1482 C C . ALA A 1 180 ? -12.658 -22.869 33.788 1.00 65.50 180 ALA A C 1
ATOM 1484 O O . ALA A 1 180 ? -12.868 -23.123 34.978 1.00 65.50 180 ALA A O 1
ATOM 1485 N N . TYR A 1 181 ? -13.654 -22.673 32.922 1.00 60.75 181 TYR A N 1
ATOM 1486 C CA . TYR A 1 181 ? -15.061 -22.814 33.303 1.00 60.75 181 TYR A CA 1
ATOM 1487 C C . TYR A 1 181 ? -15.319 -24.194 33.932 1.00 60.75 181 TYR A C 1
ATOM 1489 O O . TYR A 1 181 ? -14.935 -25.212 33.360 1.00 60.75 181 TYR A O 1
ATOM 1497 N N . GLY A 1 182 ? -15.954 -24.211 35.107 1.00 69.12 182 GLY A N 1
ATOM 1498 C CA . GLY A 1 182 ? -16.211 -25.435 35.875 1.00 69.12 182 GLY A CA 1
ATOM 1499 C C . GLY A 1 182 ? -15.044 -25.923 36.740 1.00 69.12 182 GLY A C 1
ATOM 1500 O O . GLY A 1 182 ? -15.100 -27.045 37.229 1.00 69.12 182 GLY A O 1
ATOM 1501 N N . SER A 1 183 ? -13.992 -25.121 36.925 1.00 75.12 183 SER A N 1
ATOM 1502 C CA . SER A 1 183 ? -12.934 -25.446 37.890 1.00 75.12 183 SER A CA 1
ATOM 1503 C C . SER A 1 183 ? -13.373 -25.127 39.318 1.00 75.12 183 SER A C 1
ATOM 1505 O O . SER A 1 183 ? -13.884 -24.036 39.579 1.00 75.12 183 SER A O 1
ATOM 1507 N N . ASP A 1 184 ? -13.073 -26.032 40.245 1.00 70.44 184 ASP A N 1
ATOM 1508 C CA . ASP A 1 184 ? -13.237 -25.794 41.676 1.00 70.44 184 ASP A CA 1
ATOM 1509 C C . ASP A 1 184 ? -12.022 -25.039 42.234 1.00 70.44 184 ASP A C 1
ATOM 1511 O O . ASP A 1 184 ? -10.874 -25.468 42.097 1.00 70.44 184 ASP A O 1
ATOM 1515 N N . LEU A 1 185 ? -12.271 -23.894 42.872 1.00 68.00 185 LEU A N 1
ATOM 1516 C CA . LEU A 1 185 ? -11.257 -23.113 43.583 1.00 68.00 185 LEU A CA 1
ATOM 1517 C C . LEU A 1 185 ? -11.277 -23.478 45.068 1.00 68.00 185 LEU A C 1
ATOM 1519 O O . LEU A 1 185 ? -12.260 -23.228 45.762 1.00 68.00 185 LEU A O 1
ATOM 1523 N N . ILE A 1 186 ? -10.168 -24.028 45.565 1.00 71.19 186 ILE A N 1
ATOM 1524 C CA . ILE A 1 186 ? -9.977 -24.328 46.987 1.00 71.19 186 ILE A CA 1
ATOM 1525 C C . ILE A 1 186 ? -9.048 -23.273 47.583 1.00 71.19 186 ILE A C 1
ATOM 1527 O O . ILE A 1 186 ? -7.882 -23.169 47.202 1.00 71.19 186 ILE A O 1
ATOM 1531 N N . LEU A 1 187 ? -9.562 -22.495 48.533 1.00 69.62 187 LEU A N 1
ATOM 1532 C CA . LEU A 1 187 ? -8.770 -21.548 49.311 1.00 69.62 187 LEU A CA 1
ATOM 1533 C C . LEU A 1 187 ? -8.280 -22.221 50.593 1.00 69.62 187 LEU A C 1
ATOM 1535 O O . LEU A 1 187 ? -9.038 -22.893 51.287 1.00 69.62 187 LEU A O 1
ATOM 1539 N N . ILE A 1 188 ? -7.000 -22.030 50.907 1.00 75.38 188 ILE A N 1
ATOM 1540 C CA . ILE A 1 188 ? -6.334 -22.667 52.056 1.00 75.38 188 ILE A CA 1
ATOM 1541 C C . ILE A 1 188 ? -6.635 -21.903 53.366 1.00 75.38 188 ILE A C 1
ATOM 1543 O O . ILE A 1 188 ? -6.411 -22.415 54.458 1.00 75.38 188 ILE A O 1
ATOM 1547 N N . GLN A 1 189 ? -7.173 -20.683 53.266 1.00 77.00 189 GLN A N 1
ATOM 1548 C CA . GLN A 1 189 ? -7.553 -19.831 54.394 1.00 77.00 189 GLN A CA 1
ATOM 1549 C C . GLN A 1 189 ? -8.772 -18.968 54.044 1.00 77.00 189 GLN A C 1
ATOM 1551 O O . GLN A 1 189 ? -9.063 -18.751 52.866 1.00 77.00 189 GLN A O 1
ATOM 1556 N N . ALA A 1 190 ? -9.462 -18.454 55.064 1.00 77.00 190 ALA A N 1
ATOM 1557 C CA . ALA A 1 190 ? -10.544 -17.495 54.873 1.00 77.00 190 ALA A CA 1
ATOM 1558 C C . ALA A 1 190 ? -9.981 -16.163 54.343 1.00 77.00 190 ALA A C 1
ATOM 1560 O O . ALA A 1 190 ? -8.990 -15.651 54.868 1.00 77.00 190 ALA A O 1
ATOM 1561 N N . VAL A 1 191 ? -10.594 -15.621 53.291 1.00 78.06 191 VAL A N 1
ATOM 1562 C CA . VAL A 1 191 ? -10.164 -14.375 52.639 1.00 78.06 191 VAL A CA 1
ATOM 1563 C C . VAL A 1 191 ? -11.316 -13.385 52.554 1.00 78.06 191 VAL A C 1
ATOM 1565 O O . VAL A 1 191 ? -12.483 -13.769 52.441 1.00 78.06 191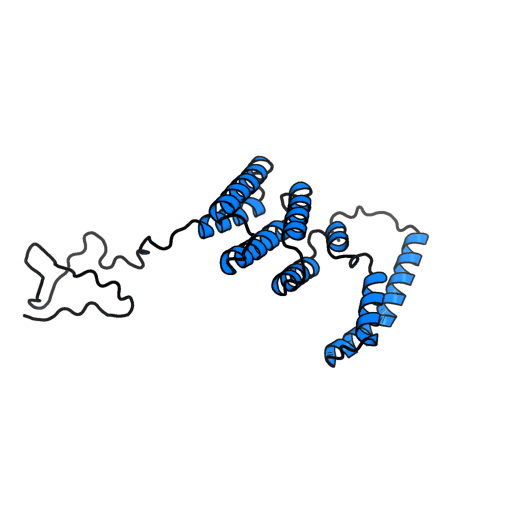 VAL A O 1
ATOM 1568 N N . GLU A 1 192 ? -10.980 -12.101 52.599 1.00 71.75 192 GLU A N 1
ATOM 1569 C CA . GLU A 1 192 ? -11.944 -11.011 52.481 1.00 71.75 192 GLU A CA 1
ATOM 1570 C C . GLU A 1 192 ? -12.614 -11.030 51.091 1.00 71.75 192 GLU A C 1
ATOM 1572 O O . GLU A 1 192 ? -11.952 -11.221 50.070 1.00 71.75 192 GLU A O 1
ATOM 1577 N N . GLY A 1 193 ? -13.940 -10.856 51.037 1.00 71.88 193 GLY A N 1
ATOM 1578 C CA . GLY A 1 193 ? -14.692 -10.786 49.775 1.00 71.88 193 GLY A CA 1
ATOM 1579 C C . GLY A 1 193 ? -15.076 -12.129 49.132 1.00 71.88 193 GLY A C 1
ATOM 1580 O O . GLY A 1 193 ? -15.608 -12.118 48.018 1.00 71.88 193 GLY A O 1
ATOM 1581 N N . VAL A 1 194 ? -14.859 -13.264 49.813 1.00 71.06 194 VAL A N 1
ATOM 1582 C CA . VAL A 1 194 ? -15.297 -14.604 49.373 1.00 71.06 194 VAL A CA 1
ATOM 1583 C C . VAL A 1 194 ? -16.213 -15.243 50.419 1.00 71.06 194 VAL A C 1
ATOM 1585 O O . VAL A 1 194 ? -15.838 -15.401 51.579 1.00 71.06 194 VAL A O 1
ATOM 1588 N N . SER A 1 195 ? -17.419 -15.636 50.005 1.00 70.19 195 SER A N 1
ATOM 1589 C CA . SER A 1 195 ? -18.355 -16.438 50.803 1.00 70.19 195 SER A CA 1
ATOM 1590 C C . SER A 1 195 ? -18.519 -17.842 50.208 1.00 70.19 195 SER A C 1
ATOM 1592 O O . SER A 1 195 ? -18.001 -18.140 49.135 1.00 70.19 195 SER A O 1
ATOM 1594 N N . SER A 1 196 ? -19.299 -18.704 50.868 1.00 66.94 196 SER A N 1
ATOM 1595 C CA . SER A 1 196 ? -19.640 -20.042 50.356 1.00 66.94 196 SER A CA 1
ATOM 1596 C C . SER A 1 196 ? -20.405 -20.039 49.024 1.00 66.94 196 SER A C 1
ATOM 1598 O O . SER A 1 196 ? -20.577 -21.097 48.428 1.00 66.94 196 SER A O 1
ATOM 1600 N N . SER A 1 197 ? -20.897 -18.882 48.569 1.00 65.75 197 SER A N 1
ATOM 1601 C CA . SER A 1 197 ? -21.760 -18.763 47.384 1.00 65.75 197 SER A CA 1
ATOM 1602 C C . SER A 1 197 ? -21.412 -17.601 46.451 1.00 65.75 197 SER A C 1
ATOM 1604 O O . SER A 1 197 ? -21.921 -17.563 45.331 1.00 65.75 197 SER A O 1
ATOM 1606 N N . THR A 1 198 ? -20.537 -16.677 46.861 1.00 61.72 198 THR A N 1
ATOM 1607 C CA . THR A 1 198 ? -20.257 -15.461 46.089 1.00 61.72 198 THR A CA 1
ATOM 1608 C C . THR A 1 198 ? -18.792 -15.057 46.204 1.00 61.72 198 THR A C 1
ATOM 1610 O O . THR A 1 198 ? -18.235 -15.024 47.300 1.00 61.72 198 THR A O 1
ATOM 1613 N N . VAL A 1 199 ? -18.188 -14.686 45.075 1.00 67.94 199 VAL A N 1
ATOM 1614 C CA . VAL A 1 199 ? -16.878 -14.028 45.010 1.00 67.94 199 VAL A CA 1
ATOM 1615 C C . VAL A 1 199 ? -17.096 -12.608 44.501 1.00 67.94 199 VAL A C 1
ATOM 1617 O O . VAL A 1 199 ? -17.614 -12.415 43.400 1.00 67.94 199 VAL A O 1
ATOM 1620 N N . THR A 1 200 ? -16.715 -11.612 45.295 1.00 61.34 200 THR A N 1
ATOM 1621 C CA . THR A 1 200 ? -16.730 -10.199 44.889 1.00 61.34 200 THR A CA 1
ATOM 1622 C C . THR A 1 200 ? -15.357 -9.817 44.349 1.00 61.34 200 THR A C 1
ATOM 1624 O O . THR A 1 200 ? -14.386 -9.794 45.098 1.00 61.34 200 THR A O 1
ATOM 1627 N N . VAL A 1 201 ? -15.269 -9.528 43.048 1.00 58.97 201 VAL A N 1
ATOM 1628 C CA . VAL A 1 201 ? -14.043 -9.032 42.404 1.00 58.97 201 VAL A CA 1
ATOM 1629 C C . VAL A 1 201 ? -14.271 -7.584 41.992 1.00 58.97 201 VAL A C 1
ATOM 1631 O O . VAL A 1 201 ? -15.152 -7.301 41.180 1.00 58.97 201 VAL A O 1
ATOM 1634 N N . GLU A 1 202 ? -13.471 -6.662 42.522 1.00 55.78 202 GLU A N 1
ATOM 1635 C CA . GLU A 1 202 ? -13.403 -5.306 41.981 1.00 55.78 202 GLU A CA 1
ATOM 1636 C C . GLU A 1 202 ? -12.635 -5.355 40.656 1.00 55.78 202 GLU A C 1
ATOM 1638 O O . GLU A 1 202 ? -11.456 -5.709 40.609 1.00 55.78 202 GLU A O 1
ATOM 1643 N N . SER A 1 203 ? -13.306 -5.048 39.546 1.00 51.19 203 SER A N 1
ATOM 1644 C CA . SER A 1 203 ? -12.672 -5.039 38.228 1.00 51.19 203 SER A CA 1
ATOM 1645 C C . SER A 1 203 ? -11.716 -3.846 38.109 1.00 51.19 203 SER A C 1
ATOM 1647 O O . SER A 1 203 ? -12.108 -2.757 37.685 1.00 51.19 203 SER A O 1
ATOM 1649 N N . GLY A 1 204 ? -10.455 -4.038 38.488 1.00 50.06 204 GLY A N 1
ATOM 1650 C CA . GLY A 1 204 ? -9.379 -3.087 38.228 1.00 50.06 204 GLY A CA 1
ATOM 1651 C C . GLY A 1 204 ? -8.843 -3.259 36.808 1.00 50.06 204 GLY A C 1
ATOM 1652 O O . GLY A 1 204 ? -8.262 -4.290 36.483 1.00 50.06 204 GLY A O 1
ATOM 1653 N N . PHE A 1 205 ? -8.990 -2.245 35.951 1.00 46.47 205 PHE A N 1
ATOM 1654 C CA . PHE A 1 205 ? -8.318 -2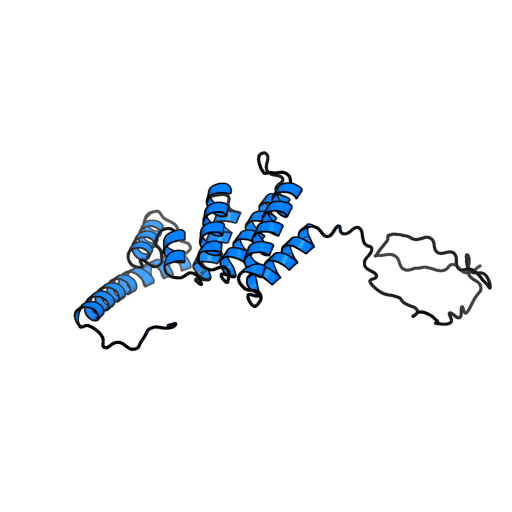.170 34.643 1.00 46.47 205 PHE A CA 1
ATOM 1655 C C . PHE A 1 205 ? -6.812 -1.887 34.812 1.00 46.47 205 PHE A C 1
ATOM 1657 O O . PHE A 1 205 ? -6.298 -0.890 34.310 1.00 46.47 205 PHE A O 1
ATOM 1664 N N . ASN A 1 206 ? -6.097 -2.733 35.552 1.00 51.50 206 ASN A N 1
ATOM 1665 C CA . ASN A 1 206 ? -4.668 -2.577 35.795 1.00 51.50 206 ASN A CA 1
ATOM 1666 C C . ASN A 1 206 ? -3.942 -3.855 35.369 1.00 51.50 206 ASN A C 1
ATOM 1668 O O . ASN A 1 206 ? -3.850 -4.817 36.118 1.00 51.50 206 ASN A O 1
ATOM 1672 N N . LEU A 1 207 ? -3.413 -3.854 34.142 1.00 52.50 207 LEU A N 1
ATOM 1673 C CA . LEU A 1 207 ? -2.702 -4.992 33.536 1.00 52.50 207 LEU A CA 1
ATOM 1674 C C . LEU A 1 207 ? -1.383 -5.362 34.250 1.00 52.50 207 LEU A C 1
ATOM 1676 O O . LEU A 1 207 ? -0.772 -6.363 33.896 1.00 52.50 207 LEU A O 1
ATOM 1680 N N . ASN A 1 208 ? -0.949 -4.565 35.234 1.00 54.12 208 ASN A N 1
ATOM 1681 C CA . ASN A 1 208 ? 0.337 -4.703 35.926 1.00 54.12 208 ASN A CA 1
ATOM 1682 C C . ASN A 1 208 ? 0.202 -4.971 37.436 1.00 54.12 208 ASN A C 1
ATOM 1684 O O . ASN A 1 208 ? 1.185 -4.831 38.161 1.00 54.12 208 ASN A O 1
ATOM 1688 N N . GLN A 1 209 ? -0.996 -5.277 37.936 1.00 56.00 209 GLN A N 1
ATOM 1689 C CA . GLN A 1 209 ? -1.198 -5.603 39.348 1.00 56.00 209 GLN A CA 1
ATOM 1690 C C . GLN A 1 209 ? -1.745 -7.019 39.472 1.00 56.00 209 GLN A C 1
ATOM 1692 O O . GLN A 1 209 ? -2.781 -7.340 38.894 1.00 56.00 209 GLN A O 1
ATOM 1697 N N . ASP A 1 210 ? -1.040 -7.850 40.236 1.00 58.62 210 ASP A N 1
ATOM 1698 C CA . ASP A 1 210 ? -1.533 -9.170 40.608 1.00 58.62 210 ASP A CA 1
ATOM 1699 C C . ASP A 1 210 ? -2.784 -9.031 41.484 1.00 58.62 210 ASP A C 1
ATOM 1701 O O . ASP A 1 210 ? -2.910 -8.103 42.291 1.00 58.62 210 ASP A O 1
ATOM 1705 N N . LEU A 1 211 ? -3.718 -9.972 41.338 1.00 62.41 211 LEU A N 1
ATOM 1706 C CA . LEU A 1 211 ? -4.886 -10.063 42.206 1.00 62.41 211 LEU A CA 1
ATOM 1707 C C . LEU A 1 211 ? -4.425 -10.564 43.587 1.00 62.41 211 LEU A C 1
ATOM 1709 O O . LEU A 1 211 ? -4.143 -11.749 43.763 1.00 62.41 211 LEU A O 1
ATOM 1713 N N . ILE A 1 212 ? -4.309 -9.659 44.560 1.00 64.12 212 ILE A N 1
ATOM 1714 C CA . ILE A 1 212 ? -3.843 -9.986 45.914 1.00 64.12 212 ILE A CA 1
ATOM 1715 C C . ILE A 1 212 ? -5.052 -10.168 46.834 1.00 64.12 212 ILE A C 1
ATOM 1717 O O . ILE A 1 212 ? -5.735 -9.204 47.176 1.00 64.12 212 ILE A O 1
ATOM 1721 N N . TRP A 1 213 ? -5.286 -11.404 47.275 1.00 68.06 213 TRP A N 1
ATOM 1722 C CA . TRP A 1 213 ? -6.287 -11.717 48.296 1.00 68.06 213 TRP A CA 1
ATOM 1723 C C . TRP A 1 213 ? -5.739 -11.414 49.689 1.00 68.06 213 TRP A C 1
ATOM 1725 O O . TRP A 1 213 ? -4.623 -11.820 50.024 1.00 68.06 213 TRP A O 1
ATOM 1735 N N . LYS A 1 214 ? -6.531 -10.726 50.516 1.00 70.06 214 LYS A N 1
ATOM 1736 C CA . LYS A 1 214 ? -6.184 -10.463 51.915 1.00 70.06 214 LYS A CA 1
ATOM 1737 C C . LYS A 1 214 ? -6.801 -11.536 52.819 1.00 70.06 214 LYS A C 1
ATOM 1739 O O . LYS A 1 214 ? -7.996 -11.811 52.677 1.00 70.06 214 LYS A O 1
ATOM 1744 N N . PRO A 1 215 ? -6.015 -12.156 53.718 1.00 71.25 215 PRO A N 1
ATOM 1745 C CA . PRO A 1 215 ? -6.572 -12.994 54.773 1.00 71.25 215 PRO A CA 1
ATOM 1746 C C . PRO A 1 215 ? -7.500 -12.163 55.666 1.00 71.25 215 PRO A C 1
ATOM 1748 O O . PRO A 1 215 ? -7.241 -10.973 55.867 1.00 71.25 215 PRO A O 1
ATOM 1751 N N . LEU A 1 216 ? -8.551 -12.801 56.185 1.00 68.25 216 LEU A N 1
ATOM 1752 C CA . LEU A 1 216 ? -9.369 -12.252 57.273 1.00 68.25 216 LEU A CA 1
ATOM 1753 C C . LEU A 1 216 ? -8.614 -12.259 58.609 1.00 68.25 216 LEU A C 1
ATOM 1755 O O . LEU A 1 216 ? -7.818 -13.201 58.832 1.00 68.25 216 LEU A O 1
#

Foldseek 3Di:
DPPDPDDDDDPVVVVLVVVLVVVLVVLVVVLVVCVVVVPDDPVNVVSVVVNLVSVQCNDPLLSVCVVPVPPPVSLVVVLVCLVVVVDDLVVLVVSLVVSCVVPVLSLSSLVSVLSNVVVCVVVVDPPDDDPVVVLVVQVVVLVVSCVVPVPRCSSVVSVVSSVVVVDDPPPPPCPDDPPDPPDDDDDPAAWPQDDPPDRDDDDDPDPPDDDDTHGD

Secondary structure (DSSP, 8-state):
--S----PPPHHHHHHHHHHHHHHHHHHHHHHHHHHTT---HHHHHHHHHHHHH-GGGSSHHHHHHH-TT-HHHHHHHHHHHHHT-S-HHHHHHHHHHHHHH-TT-HHHHHHHHHHHHHHHHHT-TTSPPHHHHHHHHHHHHHHHHHH-TT-HHHHHHHHHHHHHH--TTS-------SPTTPPPPPSS-BTTB-SS-B-------TT----PPB-

InterPro domains:
  IPR002088 Protein prenyltransferase, alpha subunit [PF01239] (55-84)
  IPR002088 Protein prenyltransferase, alpha subunit [PF01239] (90-120)
  IPR002088 Protein prenyltransferase, alpha subunit [PF01239] (136-165)
  IPR002088 Protein prenyltransferase, alpha subunit [PS51147] (53-87)
  IPR002088 Protein prenyltransferase, alpha subunit [PS51147] (88-122)
  IPR002088 Protein prenyltransferase, alpha subunit [PS51147] (134-168)

Sequence (216 aa):
MHDRPRKAPKLGDEAASAAKAEKLRALQPQLLSNHRHIIYTKEAVELSTKLLEINHEFTPLENALRQNFSSYGAWHHRKWVLSKGFCSIDKELRLLEKFQSTDPRNFHAWNCRSVLLSNLMKKNVEGFSKRDEVLTREHELVRQALFTDEDDQSGWFYRLWLLEQTAKAKCPLLVSSWPAYGSDLILIQAVEGVSSSTVTVESGFNLNQDLIWKPL

Radius of gyration: 28.86 Å; chains: 1; bounding box: 54×46×92 Å

Organism: Hevea brasiliensis (NCBI:txid3981)